Protein AF-A0A6L6Q230-F1 (afdb_monomer)

InterPro domains:
  IPR013424 PEP-CTERM protein-sorting domain [PF07589] (210-232)
  IPR013424 PEP-CTERM protein-sorting domain [TIGR02595] (210-234)

pLDDT: mean 75.07, std 13.51, range [32.28, 94.88]

Sequence (236 aa):
MGNNNPASVTVDNNLGYLNDGLLNGEGNLIPFNYFITQSQLQDLNPNDVGARDPGWVELGRITNASALNSAGSATMVADSIKTSTGTLNLGSILSFTESAAPITSGGSRAGTWTLSLDANIVNVLKNNGLFQRNNFDQLAFVVKASDKWAVYDFDFTKLPAGMFDLTQPYSLSGTWNLNDFKNDPTKPDQGLSFLGVWARDPVLSQPTNVPEPGVLALFGAGLLGMAAARRRRQSK

Organism: NCBI:txid1462440

Foldseek 3Di:
DFDLDLLVQAADQQLQAQLRHDCSCNSVNDHVCNPHDQLLFADRDPVDDDRNGSQKGWQFKDQALVQQAPQDKDFTQGDWHQAPVGIHGSVVFWGKTWRFDHDPDAGGFKTKIKIFGHQCVQVVCVVRVRAPASAFQKKWKWWDFDSDIDIDIDGNVPDDPPPDDRRGGDMDMDMDGCPVQDDDPVDHGHYTNMIIMMTGDRPPPDPPVPPPPCVVVVVVVVVVVVVVVVVVVVVD

Nearest PDB structures (foldseek):
  1fg9-assembly1_C  TM=4.870E-01  e=1.079E+00  Homo sapiens
  6a97-assembly1_A  TM=3.601E-01  e=2.634E-01  Mus musculus
  5ujz-assembly1_A  TM=2.245E-01  e=2.061E-01  Influenza A virus (A/Solomon Islands/3/2006(H1N1))
  3lh9-assembly1_A  TM=2.462E-01  e=3.251E+00  Mus musculus
  6oyc-assembly2_B  TM=1.751E-01  e=1.761E+00  Streptococcus agalactiae 2603V/R

Mean predicted aligned error: 12.13 Å

Solvent-accessible surface area (backbone atoms only — not comparable to full-atom values): 13220 Å² total; per-residue (Å²): 131,80,82,88,47,73,85,78,49,63,59,75,42,33,71,5,32,60,54,32,15,48,70,12,24,26,91,70,80,41,68,39,54,75,93,50,54,80,90,49,31,25,71,69,52,90,90,61,85,63,57,65,14,48,35,36,27,59,52,23,31,40,85,56,34,68,48,37,44,49,75,38,62,36,71,51,48,45,30,51,34,55,53,101,90,48,73,48,59,37,56,82,40,37,47,56,48,35,47,38,48,64,36,102,72,53,29,19,49,35,34,37,43,36,44,38,53,38,81,60,41,38,61,56,36,36,76,69,71,59,30,83,53,48,46,63,43,28,42,32,40,40,40,27,32,78,94,44,70,54,73,52,75,46,59,58,78,76,51,64,88,85,77,64,71,52,81,46,69,60,69,50,70,51,75,53,64,46,76,92,54,58,49,61,93,92,46,81,51,56,18,52,48,34,42,36,37,32,36,28,31,74,47,77,90,60,80,74,79,66,71,76,62,64,61,60,59,50,49,52,50,49,52,52,50,51,54,54,55,52,53,61,67,73,76,112

Secondary structure (DSSP, 8-state):
-----GGG---SS-S--TTSSGGGTGGGSS-TTSSS-GGG-B---TTS-SS-B--EEEEEEE--THHHHSSSPEEPEE-EEEETTEEEEGGGTEEEEEEEPP-TTT---EEEEEEEE-TTHHHHHHHTTS-SSSS-SEEEEEEEETTEEEEEEEEGGGSPTTSS-TTS--EEEEEEE-GGGPPPTTSPPPPEEEEEEEEE-------------THHHHHHHHHHHHHHHHHHHH--

Radius of gyration: 24.91 Å; Cα contacts (8 Å, |Δi|>4): 458; chains: 1; bounding box: 61×37×94 Å

Structure (mmCIF, N/CA/C/O backbone):
data_AF-A0A6L6Q230-F1
#
_entry.id   AF-A0A6L6Q230-F1
#
loop_
_atom_site.group_PDB
_atom_site.id
_atom_site.type_symbol
_atom_site.label_atom_id
_atom_site.label_alt_id
_atom_site.label_comp_id
_atom_site.label_asym_id
_atom_site.label_entity_id
_atom_site.label_seq_id
_atom_site.pdbx_PDB_ins_code
_atom_site.Cartn_x
_atom_site.Cartn_y
_atom_site.Cartn_z
_atom_site.occupancy
_atom_site.B_iso_or_equiv
_atom_site.auth_seq_id
_atom_site.auth_comp_id
_atom_site.auth_asym_id
_atom_site.auth_atom_id
_atom_site.pdbx_PDB_model_num
ATOM 1 N N . MET A 1 1 ? -12.339 -1.345 -24.995 1.00 32.28 1 MET A N 1
ATOM 2 C CA . MET A 1 1 ? -11.618 -2.220 -24.049 1.00 32.28 1 MET A CA 1
ATOM 3 C C . MET A 1 1 ? -11.021 -1.307 -23.002 1.00 32.28 1 MET A C 1
ATOM 5 O O . MET A 1 1 ? -10.310 -0.385 -23.378 1.00 32.28 1 MET A O 1
ATOM 9 N N . GLY A 1 2 ? -11.480 -1.455 -21.758 1.00 40.34 2 GLY A N 1
ATOM 10 C CA . GLY A 1 2 ? -11.173 -0.552 -20.650 1.00 40.34 2 GLY A CA 1
ATOM 11 C C . GLY A 1 2 ? -9.680 -0.494 -20.354 1.00 40.34 2 GLY A C 1
ATOM 12 O O . GLY A 1 2 ? -8.929 -1.410 -20.676 1.00 40.34 2 GLY A O 1
ATOM 13 N N . ASN A 1 3 ? -9.260 0.632 -19.804 1.00 49.06 3 ASN A N 1
ATOM 14 C CA . ASN A 1 3 ? -7.879 0.982 -19.536 1.00 49.06 3 ASN A CA 1
ATOM 15 C C . ASN A 1 3 ? -7.269 0.035 -18.483 1.00 49.06 3 ASN A C 1
ATOM 17 O O . ASN A 1 3 ? -7.352 0.327 -17.301 1.00 49.06 3 ASN A O 1
ATOM 21 N N . ASN A 1 4 ? -6.643 -1.078 -18.887 1.00 71.50 4 ASN A N 1
ATOM 22 C CA . ASN A 1 4 ? -5.980 -2.052 -17.993 1.00 71.50 4 ASN A CA 1
ATOM 23 C C . ASN A 1 4 ? -4.701 -1.504 -17.317 1.00 71.50 4 ASN A C 1
ATOM 25 O O . ASN A 1 4 ? -3.780 -2.257 -17.002 1.00 71.50 4 ASN A O 1
ATOM 29 N N . ASN A 1 5 ? -4.589 -0.186 -17.164 1.00 85.19 5 ASN A N 1
ATOM 30 C CA . ASN A 1 5 ? -3.397 0.472 -16.670 1.00 85.19 5 ASN A CA 1
ATOM 31 C C . ASN A 1 5 ? -3.599 0.909 -15.210 1.00 85.19 5 ASN A C 1
ATOM 33 O O . ASN A 1 5 ? -4.254 1.932 -14.994 1.00 85.19 5 ASN A O 1
ATOM 37 N N . PRO A 1 6 ? -3.004 0.223 -14.215 1.00 85.50 6 PRO A N 1
ATOM 38 C CA . PRO A 1 6 ? -3.077 0.648 -12.815 1.00 85.50 6 PRO A CA 1
ATOM 39 C C . PRO A 1 6 ? -2.580 2.082 -12.586 1.00 85.50 6 PRO A C 1
ATOM 41 O O . PRO A 1 6 ? -3.086 2.764 -11.706 1.00 85.50 6 PRO A O 1
ATOM 44 N N . ALA A 1 7 ? -1.664 2.591 -13.421 1.00 83.88 7 ALA A N 1
ATOM 45 C CA . ALA A 1 7 ? -1.170 3.966 -13.316 1.00 83.88 7 ALA A CA 1
ATOM 46 C C . ALA A 1 7 ? -2.213 5.039 -13.685 1.00 83.88 7 ALA A C 1
ATOM 48 O O . ALA A 1 7 ? -1.963 6.223 -13.484 1.00 83.88 7 ALA A O 1
ATOM 49 N N . SER A 1 8 ? -3.346 4.646 -14.277 1.00 85.62 8 SER A N 1
ATOM 50 C CA . SER A 1 8 ? -4.440 5.566 -14.612 1.00 85.62 8 SER A CA 1
ATOM 51 C C . SER A 1 8 ? -5.414 5.811 -13.464 1.00 85.62 8 SER A C 1
ATOM 53 O O . SER A 1 8 ? -6.264 6.688 -13.582 1.00 85.62 8 SER A O 1
ATOM 55 N N . VAL A 1 9 ? -5.284 5.044 -12.380 1.00 87.19 9 VAL A N 1
ATOM 56 C CA . VAL A 1 9 ? -6.081 5.189 -11.168 1.00 87.19 9 VAL A CA 1
ATOM 57 C C . VAL A 1 9 ? -5.246 5.953 -10.141 1.00 87.19 9 VAL A C 1
ATOM 59 O O . VAL A 1 9 ? -4.095 5.603 -9.859 1.00 87.19 9 VAL A O 1
ATOM 62 N N . THR A 1 10 ? -5.806 7.029 -9.607 1.00 85.69 10 THR A N 1
ATOM 63 C CA . THR A 1 10 ? -5.136 7.921 -8.656 1.00 85.69 10 THR A CA 1
ATOM 64 C C . THR A 1 10 ? -6.000 8.068 -7.428 1.00 85.69 10 THR A C 1
ATOM 66 O O . THR A 1 10 ? -7.201 8.249 -7.570 1.00 85.69 10 THR A O 1
ATOM 69 N N . VAL A 1 11 ? -5.390 8.049 -6.249 1.00 88.12 11 VAL A N 1
ATOM 70 C CA . VAL A 1 11 ? -6.114 8.382 -5.019 1.00 88.12 11 VAL A CA 1
ATOM 71 C C . VAL A 1 11 ? -6.482 9.865 -5.015 1.00 88.12 11 VAL A C 1
ATOM 73 O O . VAL A 1 11 ? -5.714 10.706 -5.490 1.00 88.12 11 VAL A O 1
ATOM 76 N N . ASP A 1 12 ? -7.655 10.187 -4.480 1.00 86.31 12 ASP A N 1
ATOM 77 C CA . ASP A 1 12 ? -8.089 11.562 -4.252 1.00 86.31 12 ASP A CA 1
ATOM 78 C C . ASP A 1 12 ? -7.855 11.971 -2.798 1.00 86.31 12 ASP A C 1
ATOM 80 O O . ASP A 1 12 ? -7.017 12.836 -2.526 1.00 86.31 12 ASP A O 1
ATOM 84 N N . ASN A 1 13 ? -8.573 11.348 -1.859 1.00 84.62 13 ASN A N 1
ATOM 85 C CA . ASN A 1 13 ? -8.427 11.642 -0.431 1.00 84.62 13 ASN A CA 1
ATOM 86 C C . ASN A 1 13 ? -7.405 10.728 0.237 1.00 84.62 13 ASN A C 1
ATOM 88 O O . ASN A 1 13 ? -6.763 11.139 1.208 1.00 84.62 13 ASN A O 1
ATOM 92 N N . ASN A 1 14 ? -7.241 9.521 -0.310 1.00 87.75 14 ASN A N 1
ATOM 93 C CA . ASN A 1 14 ? -6.329 8.497 0.171 1.00 87.75 14 ASN A CA 1
ATOM 94 C C . ASN A 1 14 ? -6.637 8.072 1.616 1.00 87.75 14 ASN A C 1
ATOM 96 O O . ASN A 1 14 ? -5.747 7.865 2.440 1.00 87.75 14 ASN A O 1
ATOM 100 N N . LEU A 1 15 ? -7.932 7.988 1.930 1.00 85.50 15 LEU A N 1
ATOM 101 C CA . LEU A 1 15 ? -8.438 7.622 3.258 1.00 85.50 15 LEU A CA 1
ATOM 102 C C . LEU A 1 15 ? -8.897 6.158 3.332 1.00 85.50 15 LEU A C 1
ATOM 104 O O . LEU A 1 15 ? -9.482 5.741 4.327 1.00 85.50 15 LEU A O 1
ATOM 108 N N . GLY A 1 16 ? -8.653 5.375 2.277 1.00 89.00 16 GLY A N 1
ATOM 109 C CA . GLY A 1 16 ? -9.069 3.975 2.207 1.00 89.00 16 GLY A CA 1
ATOM 110 C C . GLY A 1 16 ? -10.544 3.758 1.879 1.00 89.00 16 GLY A C 1
ATOM 111 O O . GLY A 1 16 ? -11.047 2.649 2.064 1.00 89.00 16 GLY A O 1
ATOM 112 N N . TYR A 1 17 ? -11.231 4.797 1.403 1.00 90.62 17 TYR A N 1
ATOM 113 C CA . TYR A 1 17 ? -12.646 4.740 1.048 1.00 90.62 17 TYR A CA 1
ATOM 114 C C . TYR A 1 17 ? -12.882 3.863 -0.175 1.00 90.62 17 TYR A C 1
ATOM 116 O O . TYR A 1 17 ? -12.056 3.809 -1.087 1.00 90.62 17 TYR A O 1
ATOM 124 N N . LEU A 1 18 ? -14.035 3.198 -0.222 1.00 93.06 18 LEU A N 1
ATOM 125 C CA . LEU A 1 18 ? -14.451 2.447 -1.401 1.00 93.06 18 LEU A CA 1
ATOM 126 C C . LEU A 1 18 ? -14.448 3.347 -2.655 1.00 93.06 18 LEU A C 1
ATOM 128 O O . LEU A 1 18 ? -15.029 4.429 -2.657 1.00 93.06 18 LEU A O 1
ATOM 132 N N . ASN A 1 19 ? -13.852 2.856 -3.744 1.00 92.81 19 ASN A N 1
ATOM 133 C CA . ASN A 1 19 ? -13.638 3.575 -5.007 1.00 92.81 19 ASN A CA 1
ATOM 134 C C . ASN A 1 19 ? -12.679 4.783 -4.943 1.00 92.81 19 ASN A C 1
ATOM 136 O O . ASN A 1 19 ? -12.691 5.585 -5.872 1.00 92.81 19 ASN A O 1
ATOM 140 N N . ASP A 1 20 ? -11.847 4.909 -3.906 1.00 91.38 20 ASP A N 1
ATOM 141 C CA . ASP A 1 20 ? -10.757 5.896 -3.839 1.00 91.38 20 ASP A CA 1
ATOM 142 C C . ASP A 1 20 ? -9.405 5.196 -4.041 1.00 91.38 20 ASP A C 1
ATOM 144 O O . ASP A 1 20 ? -8.758 4.764 -3.086 1.00 91.38 20 ASP A O 1
ATOM 148 N N . GLY A 1 21 ? -8.991 5.008 -5.293 1.00 92.38 21 GLY A N 1
ATOM 149 C CA . GLY A 1 21 ? -7.756 4.321 -5.647 1.00 92.38 21 GLY A CA 1
ATOM 150 C C . GLY A 1 21 ? -7.902 2.845 -6.037 1.00 92.38 21 GLY A C 1
ATOM 151 O O . GLY A 1 21 ? -8.918 2.183 -5.805 1.00 92.38 21 GLY A O 1
ATOM 152 N N . LEU A 1 22 ? -6.831 2.302 -6.633 1.00 94.00 22 LEU A N 1
ATOM 153 C CA . LEU A 1 22 ? -6.822 0.985 -7.283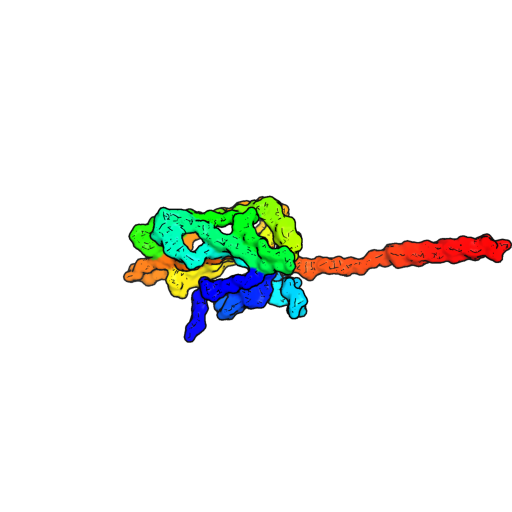 1.00 94.00 22 LEU A CA 1
ATOM 154 C C . LEU A 1 22 ? -7.229 -0.148 -6.336 1.00 94.00 22 LEU A C 1
ATOM 156 O O . LEU A 1 22 ? -8.135 -0.918 -6.650 1.00 94.00 22 LEU A O 1
ATOM 160 N N . LEU A 1 23 ? -6.562 -0.262 -5.183 1.00 94.88 23 LEU A N 1
ATOM 161 C CA . LEU A 1 23 ? -6.831 -1.348 -4.232 1.00 94.88 23 LEU A CA 1
ATOM 162 C C . LEU A 1 23 ? -8.146 -1.154 -3.470 1.00 94.88 23 LEU A C 1
ATOM 164 O O . LEU A 1 23 ? -8.650 -2.101 -2.871 1.00 94.88 23 LEU A O 1
ATOM 168 N N . ASN A 1 24 ? -8.741 0.038 -3.559 1.00 94.12 24 ASN A N 1
ATOM 169 C CA . ASN A 1 24 ? -10.072 0.307 -3.037 1.00 94.12 24 ASN A CA 1
ATOM 170 C C . ASN A 1 24 ? -11.190 0.089 -4.077 1.00 94.12 24 ASN A C 1
ATOM 172 O O . ASN A 1 24 ? -12.348 0.404 -3.810 1.00 94.12 24 ASN A O 1
ATOM 176 N N . GLY A 1 25 ? -10.875 -0.483 -5.246 1.00 92.50 25 GLY A N 1
ATOM 177 C CA . GLY A 1 25 ? -11.849 -0.878 -6.270 1.00 92.50 25 GLY A CA 1
ATOM 178 C C . GLY A 1 25 ? -12.135 0.168 -7.346 1.00 92.50 25 GLY A C 1
ATOM 179 O O . GLY A 1 25 ? -12.963 -0.080 -8.227 1.00 92.50 25 GLY A O 1
ATOM 180 N N . GLU A 1 26 ? -11.453 1.315 -7.322 1.00 92.62 26 GLU A N 1
ATOM 181 C CA . GLU A 1 26 ? -11.629 2.334 -8.353 1.00 92.62 26 GLU A CA 1
ATOM 182 C C . GLU A 1 26 ? -11.213 1.806 -9.738 1.00 92.62 26 GLU A C 1
ATOM 184 O O . GLU A 1 26 ? -10.266 1.030 -9.899 1.00 92.62 26 GLU A O 1
ATOM 189 N N . GLY A 1 27 ? -11.964 2.193 -10.770 1.00 88.81 27 GLY A N 1
ATOM 190 C CA . GLY A 1 27 ? -11.720 1.765 -12.149 1.00 88.81 27 GLY A CA 1
ATOM 191 C C . GLY A 1 27 ? -12.074 0.301 -12.436 1.00 88.81 27 GLY A C 1
ATOM 192 O O . GLY A 1 27 ? -11.986 -0.115 -13.591 1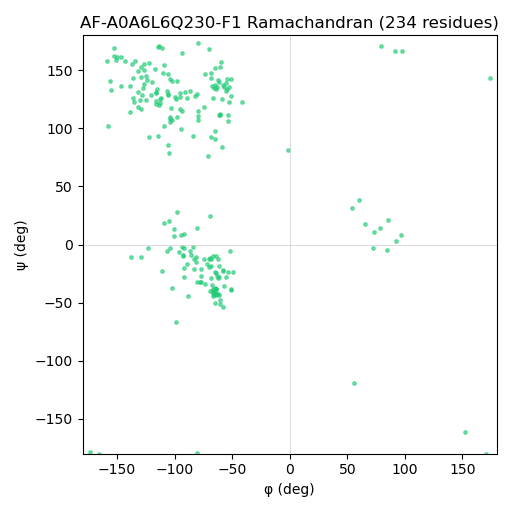.00 88.81 27 GLY A O 1
ATOM 193 N N . ASN A 1 28 ? -12.508 -0.469 -11.427 1.00 89.81 28 ASN A N 1
ATOM 194 C CA . ASN A 1 28 ? -12.907 -1.875 -11.544 1.00 89.81 28 ASN A CA 1
ATOM 195 C C . ASN A 1 28 ? -11.828 -2.772 -12.193 1.00 89.81 28 ASN A C 1
ATOM 197 O O . ASN A 1 28 ? -12.138 -3.730 -12.902 1.00 89.81 28 ASN A O 1
ATOM 201 N N . LEU A 1 29 ? -10.549 -2.435 -11.982 1.00 89.19 29 LEU A N 1
ATOM 202 C CA . LEU A 1 29 ? -9.404 -3.221 -12.461 1.00 89.19 29 LEU A CA 1
ATOM 203 C C . LEU A 1 29 ? -9.105 -4.417 -11.561 1.00 89.19 29 LEU A C 1
ATOM 205 O O . LEU A 1 29 ? -8.652 -5.459 -12.029 1.00 89.19 29 LEU A O 1
ATOM 209 N N . ILE A 1 30 ? -9.376 -4.254 -10.272 1.00 90.62 30 ILE A N 1
ATOM 210 C CA . ILE A 1 30 ? -9.311 -5.292 -9.258 1.00 90.62 30 ILE A CA 1
ATOM 211 C C . ILE A 1 30 ? -10.522 -5.123 -8.334 1.00 90.62 30 ILE A C 1
ATOM 213 O O . ILE A 1 30 ? -10.850 -3.991 -7.971 1.00 90.62 30 ILE A O 1
ATOM 217 N N . PRO A 1 31 ? -11.220 -6.208 -7.958 1.00 92.81 31 PRO A N 1
ATOM 218 C CA . PRO A 1 31 ? -12.257 -6.128 -6.939 1.00 92.81 31 PRO A CA 1
ATOM 219 C C . PRO A 1 31 ? -11.685 -5.582 -5.627 1.00 92.81 31 PRO A C 1
ATOM 221 O O . PRO A 1 31 ? -10.625 -6.015 -5.179 1.00 92.81 31 PRO A O 1
ATOM 224 N N . PHE A 1 32 ? -12.412 -4.680 -4.974 1.00 91.19 32 PHE A N 1
ATOM 225 C CA . PHE A 1 32 ? -11.980 -4.045 -3.722 1.00 91.19 32 PHE A CA 1
ATOM 226 C C . PHE A 1 32 ? -11.693 -5.042 -2.580 1.00 91.19 32 PHE A C 1
ATOM 228 O O . PHE A 1 32 ? -10.962 -4.744 -1.641 1.00 91.19 32 PHE A O 1
ATOM 235 N N . ASN A 1 33 ? -12.277 -6.239 -2.650 1.00 90.94 33 ASN A N 1
ATOM 236 C CA . ASN A 1 33 ? -12.139 -7.316 -1.674 1.00 90.94 33 ASN A CA 1
ATOM 237 C C . ASN A 1 33 ? -11.221 -8.451 -2.155 1.00 90.94 33 ASN A C 1
ATOM 239 O O . ASN A 1 33 ? -11.315 -9.570 -1.665 1.00 90.94 33 ASN A O 1
ATOM 243 N N . TYR A 1 34 ? -10.350 -8.210 -3.135 1.00 93.94 34 TYR A N 1
ATOM 244 C CA . TYR A 1 34 ? -9.509 -9.276 -3.684 1.00 93.94 34 TYR A CA 1
ATOM 245 C C . TYR A 1 34 ? -8.515 -9.844 -2.653 1.00 93.94 34 TYR A C 1
ATOM 247 O O . TYR A 1 34 ? -8.288 -11.052 -2.609 1.00 93.94 34 TYR A O 1
ATOM 255 N N . PHE A 1 35 ? -7.957 -8.981 -1.798 1.00 92.56 35 PHE A N 1
ATOM 256 C CA . PHE A 1 35 ? -6.964 -9.344 -0.771 1.00 92.56 35 PHE A CA 1
ATOM 257 C C . PHE A 1 35 ? -7.534 -9.409 0.651 1.00 92.56 35 PHE A C 1
ATOM 259 O O . PHE A 1 35 ? -6.831 -9.758 1.599 1.00 92.56 35 PHE A O 1
ATOM 266 N N . ILE A 1 36 ? -8.816 -9.078 0.817 1.00 90.75 36 ILE A N 1
ATOM 267 C CA . ILE A 1 36 ? -9.456 -8.940 2.125 1.00 90.75 36 ILE A CA 1
ATOM 268 C C . ILE A 1 36 ? -10.839 -9.582 2.136 1.00 90.75 36 ILE A C 1
ATOM 270 O O . ILE A 1 36 ? -11.515 -9.712 1.123 1.00 90.75 36 ILE A O 1
ATOM 274 N N . THR A 1 37 ? -11.287 -9.970 3.318 1.00 89.19 37 THR A N 1
ATOM 275 C CA . THR A 1 37 ? -12.600 -10.575 3.543 1.00 89.19 37 THR A CA 1
ATOM 276 C C . THR A 1 37 ? -13.643 -9.530 3.931 1.00 89.19 37 THR A C 1
ATOM 278 O O . THR A 1 37 ? -13.317 -8.424 4.355 1.00 89.19 37 THR A O 1
ATOM 281 N N . GLN A 1 38 ? -14.926 -9.897 3.856 1.00 88.19 38 GLN A N 1
ATOM 282 C CA . GLN A 1 38 ? -16.028 -9.015 4.258 1.00 88.19 38 GLN A CA 1
ATOM 283 C C . GLN A 1 38 ? -15.903 -8.535 5.714 1.00 88.19 38 GLN A C 1
ATOM 285 O O . GLN A 1 38 ? -16.229 -7.392 6.012 1.00 88.19 38 GLN A O 1
ATOM 290 N N . SER A 1 39 ? -15.405 -9.387 6.617 1.00 86.81 39 SER A N 1
ATOM 291 C CA . SER A 1 39 ? -15.178 -9.041 8.028 1.00 86.81 39 SER A CA 1
ATOM 292 C C . SER A 1 39 ? -14.027 -8.061 8.247 1.00 86.81 39 SER A C 1
ATOM 294 O O . SER A 1 39 ? -13.863 -7.564 9.354 1.00 86.81 39 SER A O 1
ATOM 296 N N . GLN A 1 40 ? -13.209 -7.822 7.222 1.00 86.31 40 GLN A N 1
ATOM 297 C CA . GLN A 1 40 ? -12.112 -6.863 7.263 1.00 86.31 40 GLN A CA 1
ATOM 298 C C . GLN A 1 40 ? -12.513 -5.500 6.685 1.00 86.31 40 GLN A C 1
ATOM 300 O O . GLN A 1 40 ? -11.713 -4.574 6.767 1.00 86.31 40 GLN A O 1
ATOM 305 N N . LEU A 1 41 ? -13.708 -5.344 6.104 1.00 88.62 41 LEU A N 1
ATOM 306 C CA . LEU A 1 41 ? -14.165 -4.022 5.672 1.00 88.62 41 LEU A CA 1
ATOM 307 C C . LEU A 1 41 ? -14.365 -3.100 6.876 1.00 88.62 41 LEU A C 1
ATOM 309 O O . LEU A 1 41 ? -14.652 -3.548 7.985 1.00 88.62 41 LEU A O 1
ATOM 313 N N . GLN A 1 42 ? -14.200 -1.809 6.628 1.00 85.50 42 GLN A N 1
ATOM 314 C CA . GLN A 1 42 ? -14.164 -0.761 7.636 1.00 85.50 42 GLN A CA 1
ATOM 315 C C . GLN A 1 42 ? -15.257 0.270 7.351 1.00 85.50 42 GLN A C 1
ATOM 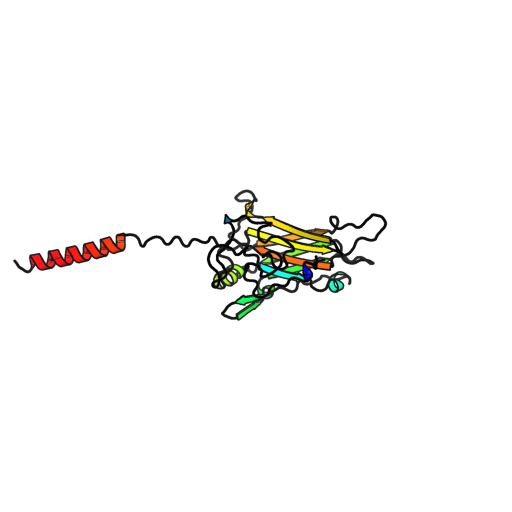317 O O . GLN A 1 42 ? -15.751 0.372 6.229 1.00 85.50 42 GLN A O 1
ATOM 322 N N . ASP A 1 43 ? -15.674 0.990 8.383 1.00 87.12 43 ASP A N 1
ATOM 323 C CA . ASP A 1 43 ? -16.637 2.091 8.289 1.00 87.12 43 ASP A CA 1
ATOM 324 C C . ASP A 1 43 ? -15.844 3.399 8.432 1.00 87.12 43 ASP A C 1
ATOM 326 O O . ASP A 1 43 ? -15.689 3.924 9.536 1.00 87.12 43 ASP A O 1
ATOM 330 N N . LEU A 1 44 ? -15.182 3.812 7.343 1.00 83.06 44 LEU A N 1
ATOM 331 C CA . LEU A 1 44 ? -14.227 4.928 7.322 1.00 83.06 44 LEU A CA 1
ATOM 332 C C . LEU A 1 44 ? -14.844 6.188 6.718 1.00 83.06 44 LEU A C 1
ATOM 334 O O . LEU A 1 44 ? -14.529 7.296 7.162 1.00 83.06 44 LEU A O 1
ATOM 338 N N . ASN A 1 45 ? -15.679 6.040 5.686 1.00 84.56 45 ASN A N 1
ATOM 339 C CA . ASN A 1 45 ? -16.322 7.158 5.014 1.00 84.56 45 ASN A CA 1
ATOM 340 C C . ASN A 1 45 ? -17.529 7.646 5.832 1.00 84.56 45 ASN A C 1
ATOM 342 O O . ASN A 1 45 ? -18.561 6.976 5.852 1.00 84.56 45 ASN A O 1
ATOM 346 N N . PRO A 1 46 ? -17.476 8.847 6.441 1.00 81.44 46 PRO A N 1
ATOM 347 C CA . PRO A 1 46 ? -18.575 9.357 7.263 1.00 81.44 46 PRO A CA 1
ATOM 348 C C . PRO A 1 46 ? -19.850 9.665 6.462 1.00 81.44 46 PRO A C 1
ATOM 350 O O . PRO A 1 46 ? -20.884 9.969 7.055 1.00 81.44 46 PRO A O 1
ATOM 353 N N . ASN A 1 47 ? -19.774 9.648 5.127 1.00 83.88 47 ASN A N 1
ATOM 354 C CA . ASN A 1 47 ? -20.910 9.898 4.242 1.00 83.88 47 ASN A CA 1
ATOM 355 C C . ASN A 1 47 ? -21.645 8.618 3.825 1.00 83.88 47 ASN A C 1
ATOM 357 O O . ASN A 1 47 ? -22.720 8.717 3.234 1.00 83.88 47 ASN A O 1
ATOM 361 N N . ASP A 1 48 ? -21.089 7.446 4.133 1.00 82.94 48 ASP A N 1
ATOM 362 C CA . ASP A 1 48 ? -21.693 6.151 3.838 1.00 82.94 48 ASP A CA 1
ATOM 363 C C . ASP A 1 48 ? -22.141 5.456 5.134 1.00 82.94 48 ASP A C 1
ATOM 365 O O . ASP A 1 48 ? -21.865 5.912 6.242 1.00 82.94 48 ASP A O 1
ATOM 369 N N . VAL A 1 49 ? -22.911 4.370 5.000 1.00 81.06 49 VAL A N 1
ATOM 370 C CA . VAL A 1 49 ? -23.394 3.590 6.147 1.00 81.06 49 VAL A CA 1
ATOM 371 C C . VAL A 1 49 ? -22.824 2.180 6.099 1.00 81.06 49 VAL A C 1
ATOM 373 O O . VAL A 1 49 ? -23.129 1.401 5.189 1.00 81.06 49 VAL A O 1
ATOM 376 N N . GLY A 1 50 ? -22.093 1.830 7.156 1.00 84.81 50 GLY A N 1
ATOM 377 C CA . GLY A 1 50 ? -21.649 0.478 7.452 1.00 84.81 50 GLY A CA 1
ATOM 378 C C . GLY A 1 50 ? -20.279 0.137 6.875 1.00 84.81 50 GLY A C 1
ATOM 379 O O . GLY A 1 50 ? -19.748 0.807 5.998 1.00 84.81 50 GLY A O 1
ATOM 380 N N . ALA A 1 51 ? -19.731 -0.977 7.357 1.00 87.12 51 ALA A N 1
ATOM 381 C CA . ALA A 1 51 ? -18.393 -1.433 7.008 1.00 87.12 51 ALA A CA 1
ATOM 382 C C . ALA A 1 51 ? -18.293 -1.886 5.538 1.00 87.12 51 ALA A C 1
ATOM 384 O O . ALA A 1 51 ? -18.585 -3.042 5.207 1.00 87.12 51 ALA A O 1
ATOM 385 N N . ARG A 1 52 ? -17.913 -0.966 4.645 1.00 90.31 52 ARG A N 1
ATOM 386 C CA . ARG A 1 52 ? -17.778 -1.200 3.194 1.00 90.31 52 ARG A CA 1
ATOM 387 C C . ARG A 1 52 ? -16.435 -0.740 2.632 1.00 90.31 52 ARG A C 1
ATOM 389 O O . ARG A 1 52 ? -16.116 -1.096 1.499 1.00 90.31 52 ARG A O 1
ATOM 396 N N . ASP A 1 53 ? -15.655 -0.006 3.415 1.00 90.31 53 ASP A N 1
ATOM 397 C CA . ASP A 1 53 ? -14.386 0.558 2.987 1.00 90.31 53 ASP A CA 1
ATOM 398 C C . ASP A 1 53 ? -13.266 -0.483 3.078 1.00 90.31 53 ASP A C 1
ATOM 400 O O . ASP A 1 53 ? -13.082 -1.115 4.125 1.00 90.31 53 ASP A O 1
ATOM 404 N N . PRO A 1 54 ? -12.495 -0.695 2.001 1.00 91.81 54 PRO A N 1
ATOM 405 C CA . PRO A 1 54 ? -11.386 -1.643 2.020 1.00 91.81 54 PRO A CA 1
ATOM 406 C C . PRO A 1 54 ? -10.245 -1.180 2.932 1.00 91.81 54 PRO A C 1
ATOM 408 O O . PRO A 1 54 ? -9.630 -2.008 3.610 1.00 91.81 54 PRO A O 1
ATOM 411 N N . GLY A 1 55 ? -10.003 0.131 3.002 1.00 89.56 55 GLY A N 1
ATOM 412 C CA . GLY A 1 55 ? -9.032 0.740 3.908 1.00 89.56 55 GLY A CA 1
ATOM 413 C C . GLY A 1 55 ? -7.594 0.773 3.393 1.00 89.56 55 GLY A C 1
ATOM 414 O O . GLY A 1 55 ? -6.673 0.846 4.205 1.00 89.56 55 GLY A O 1
ATOM 415 N N . TRP A 1 56 ? -7.372 0.669 2.080 1.00 91.75 56 TRP A N 1
ATOM 416 C CA . TRP A 1 56 ? -6.028 0.777 1.512 1.00 91.75 56 TRP A CA 1
ATOM 417 C C . TRP A 1 56 ? -5.601 2.237 1.369 1.00 91.75 56 TRP A C 1
ATOM 419 O O . TRP A 1 56 ? -6.308 3.038 0.765 1.00 91.75 56 TRP A O 1
ATOM 429 N N . VAL A 1 57 ? -4.412 2.562 1.865 1.00 88.69 57 VAL A N 1
ATOM 430 C CA . VAL A 1 57 ? -3.783 3.879 1.723 1.00 88.69 57 VAL A CA 1
ATOM 431 C C . VAL A 1 57 ? -2.557 3.733 0.831 1.00 88.69 57 VAL A C 1
ATOM 433 O O . VAL A 1 57 ? -1.671 2.921 1.106 1.00 88.69 57 VAL A O 1
ATOM 436 N N . GLU A 1 58 ? -2.484 4.512 -0.240 1.00 89.50 58 GLU A N 1
ATOM 437 C CA . GLU A 1 58 ? -1.301 4.588 -1.087 1.00 89.50 58 GLU A CA 1
ATOM 438 C C . GLU A 1 58 ? -0.216 5.396 -0.376 1.00 89.50 58 GLU A C 1
ATOM 440 O O . GLU A 1 58 ? -0.389 6.572 -0.068 1.00 89.50 58 GLU A O 1
ATOM 445 N N . LEU A 1 59 ? 0.918 4.762 -0.097 1.00 84.06 59 LEU A N 1
ATOM 446 C CA . LEU A 1 59 ? 2.050 5.403 0.569 1.00 84.06 59 LEU A CA 1
ATOM 447 C C . LEU A 1 59 ? 2.840 6.290 -0.393 1.00 84.06 59 LEU A C 1
ATOM 449 O O . LEU A 1 59 ? 3.405 7.317 -0.013 1.00 84.06 59 LEU A O 1
ATOM 453 N N . GLY A 1 60 ? 2.870 5.888 -1.656 1.00 83.25 60 GLY A N 1
ATOM 454 C CA . GLY A 1 60 ? 3.484 6.637 -2.731 1.00 83.25 60 GLY A CA 1
ATOM 455 C C . GLY A 1 60 ? 3.556 5.822 -4.006 1.00 83.25 60 GLY A C 1
ATOM 456 O O . GLY A 1 60 ? 3.208 4.637 -4.048 1.00 83.25 60 GLY A O 1
ATOM 457 N N . ARG A 1 61 ? 4.115 6.452 -5.037 1.00 82.56 61 ARG A N 1
ATOM 458 C CA . ARG A 1 61 ? 4.299 5.835 -6.350 1.00 82.56 61 ARG A CA 1
ATOM 459 C C . ARG A 1 61 ? 5.473 6.417 -7.124 1.00 82.56 61 ARG A C 1
ATOM 461 O O . ARG A 1 61 ? 5.932 7.531 -6.875 1.00 82.56 61 ARG A O 1
ATOM 468 N N . ILE A 1 62 ? 5.910 5.679 -8.136 1.00 75.81 62 ILE A N 1
ATOM 469 C CA . ILE A 1 62 ? 6.788 6.171 -9.197 1.00 75.81 62 ILE A CA 1
ATOM 470 C C . ILE A 1 62 ? 5.925 6.387 -10.435 1.00 75.81 62 ILE A C 1
ATOM 472 O O . ILE A 1 62 ? 5.475 5.436 -11.074 1.00 75.81 62 ILE A O 1
ATOM 476 N N . THR A 1 63 ? 5.682 7.653 -10.770 1.00 62.91 63 THR A N 1
ATOM 477 C CA . THR A 1 63 ? 4.870 8.043 -11.934 1.00 62.91 63 THR A CA 1
ATOM 478 C C . THR A 1 63 ? 5.684 8.202 -13.213 1.00 62.91 63 THR A C 1
ATOM 480 O O . THR A 1 63 ? 5.112 8.208 -14.300 1.00 62.91 63 THR A O 1
ATOM 483 N N . ASN A 1 64 ? 7.013 8.316 -13.115 1.00 60.47 64 ASN A N 1
ATOM 484 C CA . ASN A 1 64 ? 7.880 8.514 -14.270 1.00 60.47 64 ASN A CA 1
ATOM 485 C C . ASN A 1 64 ? 8.929 7.405 -14.388 1.00 60.47 64 ASN A C 1
ATOM 487 O O . ASN A 1 64 ? 10.039 7.517 -13.874 1.00 60.47 64 ASN A O 1
ATOM 491 N N . ALA A 1 65 ? 8.592 6.361 -15.145 1.00 54.84 65 ALA A N 1
ATOM 492 C CA . ALA A 1 65 ? 9.496 5.269 -15.508 1.00 54.84 65 ALA A CA 1
ATOM 493 C C . ALA A 1 65 ? 10.813 5.734 -16.157 1.00 54.84 65 ALA A C 1
ATOM 495 O O . ALA A 1 65 ? 11.826 5.045 -16.087 1.00 54.84 65 ALA A O 1
ATOM 496 N N . SER A 1 66 ? 10.839 6.927 -16.760 1.00 54.50 66 SER A N 1
ATOM 497 C CA . SER A 1 66 ? 12.062 7.508 -17.330 1.00 54.50 66 SER A CA 1
ATOM 498 C C . SER A 1 66 ? 13.129 7.781 -16.263 1.00 54.50 66 SER A C 1
ATOM 500 O O . SER A 1 66 ? 14.318 7.732 -16.576 1.00 54.50 66 SER A O 1
ATOM 502 N N . ALA A 1 67 ? 12.714 8.010 -15.009 1.00 54.72 67 ALA A N 1
ATOM 503 C CA . ALA A 1 67 ? 13.614 8.137 -13.863 1.00 54.72 67 ALA A CA 1
ATOM 504 C C . ALA A 1 67 ? 14.302 6.805 -13.515 1.00 54.72 67 ALA A C 1
ATOM 506 O O . ALA A 1 67 ? 15.434 6.813 -13.056 1.00 54.72 67 ALA A O 1
ATOM 507 N N . LEU A 1 68 ? 13.656 5.669 -13.806 1.00 56.59 68 LEU A N 1
ATOM 508 C CA . LEU A 1 68 ? 14.213 4.321 -13.627 1.00 56.59 68 LEU A CA 1
ATOM 509 C C . LEU A 1 68 ? 15.103 3.892 -14.806 1.00 56.59 68 LEU A C 1
ATOM 511 O O . LEU A 1 68 ? 15.944 3.010 -14.679 1.00 56.59 68 LEU A O 1
ATOM 515 N N . ASN A 1 69 ? 14.936 4.510 -15.978 1.00 52.41 69 ASN A N 1
ATOM 516 C CA . ASN A 1 69 ? 15.671 4.148 -17.195 1.00 52.41 69 ASN A CA 1
ATOM 517 C C . ASN A 1 69 ? 17.066 4.788 -17.296 1.00 52.41 69 ASN A C 1
ATOM 519 O O . ASN A 1 69 ? 17.858 4.387 -18.148 1.00 52.41 69 ASN A O 1
ATOM 523 N N . SER A 1 70 ? 17.373 5.772 -16.448 1.00 51.31 70 SER A N 1
ATOM 524 C CA . SER A 1 70 ? 18.618 6.543 -16.498 1.00 51.31 70 SER A CA 1
ATOM 525 C C . SER A 1 70 ? 19.430 6.254 -15.242 1.00 51.31 70 SER A C 1
ATOM 527 O O . SER A 1 70 ? 19.180 6.884 -14.227 1.00 51.31 70 SER A O 1
ATOM 529 N N . ALA A 1 71 ? 20.345 5.277 -15.314 1.00 48.31 71 ALA A N 1
ATOM 530 C CA . ALA A 1 71 ? 21.323 4.879 -14.288 1.00 48.31 71 ALA A CA 1
ATOM 531 C C . ALA A 1 71 ? 21.304 5.725 -12.994 1.00 48.31 71 ALA A C 1
ATOM 533 O O . ALA A 1 71 ? 22.096 6.652 -12.835 1.00 48.31 71 ALA A O 1
ATOM 534 N N . GLY A 1 72 ? 20.380 5.429 -12.082 1.00 53.94 72 GLY A N 1
ATOM 535 C CA . GLY A 1 72 ? 20.164 6.266 -10.911 1.00 53.94 72 GLY A CA 1
ATOM 536 C C . GLY A 1 72 ? 18.959 5.792 -10.117 1.00 53.94 72 GLY A C 1
ATOM 537 O O . GLY A 1 72 ? 17.987 5.304 -10.685 1.00 53.94 72 GLY A O 1
ATOM 538 N N . SER A 1 73 ? 19.046 5.885 -8.792 1.00 57.16 73 SER A N 1
ATOM 539 C CA . SER A 1 73 ? 17.925 5.597 -7.898 1.00 57.16 73 SER A CA 1
ATOM 540 C C . SER A 1 73 ? 16.698 6.409 -8.308 1.00 57.16 73 SER A C 1
ATOM 542 O O . SER A 1 73 ? 16.814 7.619 -8.524 1.00 57.16 73 SER A O 1
ATOM 544 N N . ALA A 1 74 ? 15.527 5.781 -8.345 1.00 61.84 74 ALA A N 1
ATOM 545 C CA . ALA A 1 74 ? 14.278 6.517 -8.414 1.00 61.84 74 ALA A CA 1
ATOM 546 C C . ALA A 1 74 ? 13.778 6.788 -6.994 1.00 61.84 74 ALA A C 1
ATOM 548 O O . ALA A 1 74 ? 13.715 5.894 -6.148 1.00 61.84 74 ALA A O 1
ATOM 549 N N . THR A 1 75 ? 13.411 8.039 -6.736 1.00 64.38 75 THR A N 1
ATOM 550 C CA . THR A 1 75 ? 12.732 8.413 -5.498 1.00 64.38 75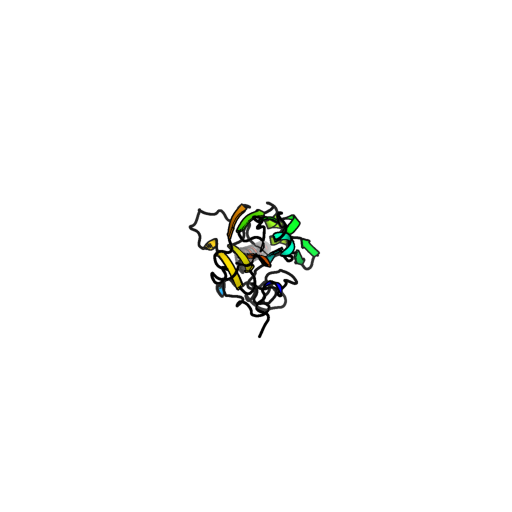 THR A CA 1
ATOM 551 C C . THR A 1 75 ? 11.235 8.271 -5.722 1.00 64.38 75 THR A C 1
ATOM 553 O O . THR A 1 75 ? 10.692 8.841 -6.672 1.00 64.38 75 THR A O 1
ATOM 556 N N . MET A 1 76 ? 10.563 7.516 -4.855 1.00 72.94 76 MET A N 1
ATOM 557 C CA . MET A 1 76 ? 9.105 7.490 -4.849 1.00 72.94 76 MET A CA 1
ATOM 558 C C . MET A 1 76 ? 8.561 8.873 -4.507 1.00 72.94 76 MET A C 1
ATOM 560 O O . MET A 1 76 ? 9.026 9.524 -3.571 1.00 72.94 76 MET A O 1
ATOM 564 N N . VAL A 1 77 ? 7.547 9.309 -5.250 1.00 75.62 77 VAL A N 1
ATOM 565 C CA . VAL A 1 77 ? 6.745 10.458 -4.848 1.00 75.62 77 VAL A CA 1
ATOM 566 C C . VAL A 1 77 ? 5.763 9.934 -3.816 1.00 75.62 77 VAL A C 1
ATOM 568 O O . VAL A 1 77 ? 4.866 9.156 -4.145 1.00 75.62 77 VAL A O 1
ATOM 571 N N . ALA A 1 78 ? 5.998 10.297 -2.558 1.00 71.75 78 ALA A N 1
ATOM 572 C CA . ALA A 1 78 ? 5.074 9.970 -1.490 1.00 71.75 78 ALA A CA 1
ATOM 573 C C . ALA A 1 78 ? 3.721 10.629 -1.758 1.00 71.75 78 ALA A C 1
ATOM 575 O O . ALA A 1 78 ? 3.666 11.770 -2.229 1.00 71.75 78 ALA A O 1
ATOM 576 N N . ASP A 1 79 ? 2.650 9.897 -1.474 1.00 80.31 79 ASP A N 1
ATOM 577 C CA . ASP A 1 79 ? 1.305 10.427 -1.643 1.00 80.31 79 ASP A CA 1
ATOM 578 C C . ASP A 1 79 ? 0.928 11.312 -0.445 1.00 80.31 79 ASP A C 1
ATOM 580 O O . ASP A 1 79 ? 1.710 11.544 0.489 1.00 80.31 79 ASP A O 1
ATOM 584 N N . SER A 1 80 ? -0.279 11.850 -0.476 1.00 80.19 80 SER A N 1
ATOM 585 C CA . SER A 1 80 ? -0.808 12.639 0.619 1.00 80.19 80 SER A CA 1
ATOM 586 C C . SER A 1 80 ? -2.149 12.113 1.081 1.00 80.19 80 SER A C 1
ATOM 588 O O . SER A 1 80 ? -2.922 11.565 0.304 1.00 80.19 80 SER A O 1
ATOM 590 N N . ILE A 1 81 ? -2.413 12.305 2.363 1.00 79.06 81 ILE A N 1
ATOM 591 C CA . ILE A 1 81 ? -3.719 12.080 2.958 1.00 79.06 81 ILE A CA 1
ATOM 592 C C . ILE A 1 81 ? -4.407 13.437 3.058 1.00 79.06 81 ILE A C 1
ATOM 594 O O . ILE A 1 81 ? -3.859 14.363 3.668 1.00 79.06 81 ILE A O 1
ATOM 598 N N . LYS A 1 82 ? -5.607 13.562 2.490 1.00 79.12 82 LYS A N 1
ATOM 599 C CA . LYS A 1 82 ? -6.442 14.758 2.656 1.00 79.12 82 LYS A CA 1
ATOM 600 C C . LYS A 1 82 ? -7.421 14.523 3.794 1.00 79.12 82 LYS A C 1
ATOM 602 O O . LYS A 1 82 ? -8.272 13.648 3.709 1.00 79.12 82 LYS A O 1
ATOM 607 N N . THR A 1 83 ? -7.316 15.311 4.854 1.00 68.56 83 THR A N 1
ATOM 608 C CA . THR A 1 83 ? -8.243 15.275 5.988 1.00 68.56 83 THR A CA 1
ATOM 609 C C . THR A 1 83 ? -9.040 16.565 6.080 1.00 68.56 83 THR A C 1
ATOM 611 O O . THR A 1 83 ? -8.753 17.559 5.411 1.00 68.56 83 THR A O 1
ATOM 614 N N . SER A 1 84 ? -10.045 16.576 6.955 1.00 67.12 84 SER A N 1
ATOM 615 C CA . SER A 1 84 ? -10.831 17.777 7.251 1.00 67.12 84 SER A CA 1
ATOM 616 C C . SER A 1 84 ? -9.996 18.924 7.837 1.00 67.12 84 SER A C 1
ATOM 618 O O . SER A 1 84 ? -10.437 20.072 7.804 1.00 67.12 84 SER A O 1
ATOM 620 N N . THR A 1 85 ? -8.801 18.635 8.365 1.00 68.00 85 THR A N 1
ATOM 621 C CA . THR A 1 85 ? -7.909 19.606 9.016 1.00 68.00 85 THR A CA 1
ATOM 622 C C . THR A 1 85 ? -6.687 19.982 8.173 1.00 68.00 85 THR A C 1
ATOM 624 O O . THR A 1 85 ? -5.959 20.898 8.558 1.00 68.00 85 THR A O 1
ATOM 627 N N . GLY A 1 86 ? -6.465 19.338 7.019 1.00 74.38 86 GLY A N 1
ATOM 628 C CA . GLY A 1 86 ? -5.384 19.684 6.093 1.00 74.38 86 GLY A CA 1
ATOM 629 C C . GLY A 1 86 ? -4.886 18.514 5.243 1.00 74.38 86 GLY A C 1
ATOM 630 O O . GLY A 1 86 ? -5.556 17.499 5.087 1.00 74.38 86 GLY A O 1
ATOM 631 N N . THR A 1 87 ? -3.687 18.661 4.680 1.00 80.81 87 THR A N 1
ATOM 632 C CA . THR A 1 87 ? -3.021 17.621 3.883 1.00 80.81 87 THR A CA 1
ATOM 633 C C . THR A 1 87 ? -1.786 17.115 4.618 1.00 80.81 87 THR A C 1
ATOM 635 O O . THR A 1 87 ? -0.869 17.887 4.901 1.00 80.81 87 THR A O 1
ATOM 638 N N . LEU A 1 88 ? -1.736 15.816 4.897 1.00 73.94 88 LEU A N 1
ATOM 639 C CA . LEU A 1 88 ? -0.560 15.151 5.442 1.00 73.94 88 LEU A CA 1
ATOM 640 C C . LEU A 1 88 ? 0.275 14.569 4.301 1.00 73.94 88 LEU A C 1
ATOM 642 O O . LEU A 1 88 ? -0.163 13.650 3.615 1.00 73.94 88 LEU A O 1
ATOM 646 N N . ASN A 1 89 ? 1.492 15.079 4.117 1.00 80.00 89 ASN A N 1
ATOM 647 C CA . ASN A 1 89 ? 2.443 14.517 3.161 1.00 80.00 89 ASN A CA 1
ATOM 648 C C . ASN A 1 89 ? 3.119 13.274 3.758 1.00 80.00 89 ASN A C 1
ATOM 650 O O . ASN A 1 89 ? 3.890 13.388 4.715 1.00 80.00 89 ASN A O 1
ATOM 654 N N . LEU A 1 90 ? 2.874 12.100 3.176 1.00 75.38 90 LEU A N 1
ATOM 655 C CA . LEU A 1 90 ? 3.430 10.844 3.675 1.00 75.38 90 LEU A CA 1
ATOM 656 C C . LEU A 1 90 ? 4.960 10.793 3.584 1.00 75.38 90 LEU A C 1
ATOM 658 O O . LEU A 1 90 ? 5.593 10.146 4.409 1.00 75.38 90 LEU A O 1
ATOM 662 N N . GLY A 1 91 ? 5.580 11.555 2.683 1.00 74.31 91 GLY A N 1
ATOM 663 C CA . GLY A 1 91 ? 7.037 11.617 2.521 1.00 74.31 91 GLY A CA 1
ATOM 664 C C . GLY A 1 91 ? 7.769 12.275 3.689 1.00 74.31 91 GLY A C 1
ATOM 665 O O . GLY A 1 91 ? 8.988 12.179 3.783 1.00 74.31 91 GLY A O 1
ATOM 666 N N . SER A 1 92 ? 7.039 12.940 4.589 1.00 70.44 92 SER A N 1
ATOM 667 C CA . SER A 1 92 ? 7.595 13.511 5.825 1.00 70.44 92 SER A CA 1
ATOM 668 C C . SER A 1 92 ? 7.758 12.497 6.961 1.00 70.44 92 SER A C 1
ATOM 670 O O . SER A 1 92 ? 8.434 12.786 7.941 1.00 70.44 92 SER A O 1
ATOM 672 N N . ILE A 1 93 ? 7.126 11.331 6.834 1.00 66.62 93 ILE A N 1
ATOM 673 C CA . ILE A 1 93 ? 6.947 10.343 7.910 1.00 66.62 93 ILE A CA 1
ATOM 674 C C . ILE A 1 93 ? 7.184 8.902 7.426 1.00 66.62 93 ILE A C 1
ATOM 676 O O . ILE A 1 93 ? 7.282 7.980 8.234 1.00 66.62 93 ILE A O 1
ATOM 680 N N . LEU A 1 94 ? 7.297 8.712 6.109 1.00 69.31 94 LEU A N 1
ATOM 681 C CA . LEU A 1 94 ? 7.635 7.476 5.418 1.00 69.31 94 LEU A CA 1
ATOM 682 C C . LEU A 1 94 ? 8.748 7.776 4.423 1.00 69.31 94 LEU A C 1
ATOM 684 O O . LEU A 1 94 ? 8.589 8.631 3.551 1.00 69.31 94 LEU A O 1
ATOM 688 N N . SER A 1 95 ? 9.859 7.051 4.515 1.00 69.38 95 SER A N 1
ATOM 689 C CA . SER A 1 95 ? 10.878 7.083 3.470 1.00 69.38 95 SER A CA 1
ATOM 690 C C . SER A 1 95 ? 10.840 5.793 2.669 1.00 69.38 95 SER A C 1
ATOM 692 O O . SER A 1 95 ? 10.814 4.693 3.224 1.00 69.38 95 SER A O 1
ATOM 694 N N . PHE A 1 96 ? 10.836 5.950 1.347 1.00 68.31 96 PHE A N 1
ATOM 695 C CA . PHE A 1 96 ? 11.035 4.854 0.421 1.00 68.31 96 PHE A CA 1
ATOM 696 C C . PHE A 1 96 ? 12.181 5.182 -0.518 1.00 68.31 96 PHE A C 1
ATOM 698 O O . PHE A 1 96 ? 12.174 6.216 -1.188 1.00 68.31 96 PHE A O 1
ATOM 705 N N . THR A 1 97 ? 13.170 4.299 -0.569 1.00 65.31 97 THR A N 1
ATOM 706 C CA . THR A 1 97 ? 14.269 4.409 -1.531 1.00 65.31 97 THR A CA 1
ATOM 707 C C . THR A 1 97 ? 14.294 3.172 -2.399 1.00 65.31 97 THR A C 1
ATOM 709 O O . THR A 1 97 ? 14.338 2.059 -1.874 1.00 65.31 97 THR A O 1
ATOM 712 N N . GLU A 1 98 ? 14.311 3.376 -3.713 1.00 66.06 98 GLU A N 1
ATOM 713 C CA . GLU A 1 98 ? 14.571 2.318 -4.674 1.00 66.06 98 GLU A CA 1
ATOM 714 C C . GLU A 1 98 ? 15.974 2.477 -5.253 1.00 66.06 98 GLU A C 1
ATOM 716 O O . GLU A 1 98 ? 16.334 3.542 -5.761 1.00 66.06 98 GLU A O 1
ATOM 721 N N . SER A 1 99 ? 16.762 1.406 -5.225 1.00 63.16 99 SER A N 1
ATOM 722 C CA . SER A 1 99 ? 17.959 1.322 -6.059 1.00 63.16 99 SER A CA 1
ATOM 723 C C . SER A 1 99 ? 17.660 0.394 -7.217 1.00 63.16 99 SER A C 1
ATOM 725 O O . SER A 1 99 ? 17.499 -0.812 -7.027 1.00 63.16 99 SER A O 1
ATOM 727 N N . ALA A 1 100 ? 17.556 0.965 -8.408 1.00 61.75 100 ALA A N 1
ATOM 728 C CA . ALA A 1 100 ? 17.264 0.229 -9.617 1.00 61.75 100 ALA A CA 1
ATOM 729 C C . ALA A 1 100 ? 18.588 -0.114 -10.318 1.00 61.75 100 ALA A C 1
ATOM 731 O O . ALA A 1 100 ? 19.449 0.750 -10.503 1.00 61.75 100 ALA A O 1
ATOM 732 N N . ALA A 1 101 ? 18.790 -1.378 -10.702 1.00 58.72 101 ALA A N 1
ATOM 733 C CA . ALA A 1 101 ? 19.977 -1.743 -11.471 1.00 58.72 101 ALA A CA 1
ATOM 734 C C . ALA A 1 101 ? 19.895 -1.080 -12.865 1.00 58.72 101 ALA A C 1
ATOM 736 O O . ALA A 1 101 ? 18.878 -1.266 -13.551 1.00 58.72 101 ALA A O 1
ATOM 737 N N . PRO A 1 102 ? 20.914 -0.319 -13.313 1.00 53.56 102 PRO A N 1
ATOM 738 C CA . PRO A 1 102 ? 20.918 0.235 -14.659 1.00 53.56 102 PRO A CA 1
ATOM 739 C C . PRO A 1 102 ? 20.970 -0.900 -15.680 1.00 53.56 102 PRO A C 1
ATOM 741 O O . PRO A 1 102 ? 21.806 -1.797 -15.567 1.00 53.56 102 PRO A O 1
ATOM 744 N N . ILE A 1 103 ? 20.136 -0.830 -16.716 1.00 53.97 103 ILE A N 1
ATOM 745 C CA . ILE A 1 103 ? 20.330 -1.634 -17.924 1.00 53.97 103 ILE A CA 1
ATOM 746 C C . ILE A 1 103 ? 20.584 -0.676 -19.075 1.00 53.97 103 ILE A C 1
ATOM 748 O O . ILE A 1 103 ? 19.848 0.287 -19.273 1.00 53.97 103 ILE A O 1
ATOM 752 N N . THR A 1 104 ? 21.629 -0.952 -19.848 1.00 52.97 104 THR A N 1
ATOM 753 C CA . THR A 1 104 ? 22.052 -0.157 -21.010 1.00 52.97 104 THR A CA 1
ATOM 754 C C . THR A 1 104 ? 21.021 -0.144 -22.145 1.00 52.97 104 THR A C 1
ATOM 756 O O . THR A 1 104 ? 21.143 0.651 -23.072 1.00 52.97 104 THR A O 1
ATOM 759 N N . SER A 1 105 ? 19.981 -0.983 -22.073 1.00 52.72 105 SER A N 1
ATOM 760 C CA . SER A 1 105 ? 18.784 -0.905 -22.914 1.00 52.72 105 SER A CA 1
ATOM 761 C C . SER A 1 105 ? 17.586 -1.560 -22.209 1.00 52.72 105 SER A C 1
ATOM 763 O O . SER A 1 105 ? 17.700 -2.661 -21.674 1.00 52.72 105 SER A O 1
ATOM 765 N N . GLY A 1 106 ? 16.429 -0.890 -22.193 1.00 56.06 106 GLY A N 1
ATOM 766 C CA . GLY A 1 106 ? 15.162 -1.484 -21.739 1.00 56.06 106 GLY A CA 1
ATOM 767 C C . GLY A 1 106 ? 14.734 -1.221 -20.290 1.00 56.06 106 GLY A C 1
ATOM 768 O O . GLY A 1 106 ? 13.741 -1.810 -19.878 1.00 56.06 106 GLY A O 1
ATOM 769 N N . GLY A 1 107 ? 15.415 -0.339 -19.551 1.00 65.38 107 GLY A N 1
ATOM 770 C CA . GLY A 1 107 ? 14.985 0.102 -18.217 1.00 65.38 107 GLY A CA 1
ATOM 771 C C . GLY A 1 107 ? 15.282 -0.868 -17.078 1.00 65.38 107 GLY A C 1
ATOM 772 O O . GLY A 1 107 ? 15.704 -1.996 -17.316 1.00 65.38 107 GLY A O 1
ATOM 773 N N . SER A 1 108 ? 15.078 -0.444 -15.830 1.00 70.94 108 SER A N 1
ATOM 774 C CA . SER A 1 108 ? 15.357 -1.291 -14.666 1.00 70.94 108 SER A CA 1
ATOM 775 C C . SER A 1 108 ? 14.413 -2.487 -14.553 1.00 70.94 108 SER A C 1
ATOM 777 O O . SER A 1 108 ? 13.199 -2.370 -14.731 1.00 70.94 108 SER A O 1
ATOM 779 N N . ARG A 1 109 ? 14.992 -3.653 -14.237 1.00 75.69 109 ARG A N 1
ATOM 780 C CA . ARG A 1 109 ? 14.284 -4.945 -14.116 1.00 75.69 109 ARG A CA 1
ATOM 781 C C . ARG A 1 109 ? 14.450 -5.624 -12.766 1.00 75.69 109 ARG A C 1
ATOM 783 O O . ARG A 1 109 ? 13.914 -6.710 -12.564 1.00 75.69 109 ARG A O 1
ATOM 790 N N . ALA A 1 110 ? 15.235 -5.030 -11.884 1.00 76.38 110 ALA A N 1
ATOM 791 C CA . ALA A 1 110 ? 15.437 -5.485 -10.527 1.00 76.38 110 ALA A CA 1
ATOM 792 C C . ALA A 1 110 ? 15.948 -4.323 -9.686 1.00 76.38 110 ALA A C 1
ATOM 794 O O . ALA A 1 110 ? 16.550 -3.378 -10.213 1.00 76.38 110 ALA A O 1
ATOM 795 N N . GLY A 1 111 ? 15.754 -4.439 -8.382 1.00 75.06 111 GLY A N 1
ATOM 796 C CA . GLY A 1 111 ? 16.221 -3.440 -7.446 1.00 75.06 111 GLY A CA 1
ATOM 797 C C . GLY A 1 111 ? 16.038 -3.851 -5.999 1.00 75.06 111 GLY A C 1
ATOM 798 O O . GLY A 1 111 ? 15.577 -4.952 -5.688 1.00 75.06 111 GLY A O 1
ATOM 799 N N . THR A 1 112 ? 16.420 -2.941 -5.117 1.00 76.69 112 THR A N 1
ATOM 800 C CA . THR A 1 112 ? 16.112 -3.008 -3.691 1.00 76.69 112 THR A CA 1
ATOM 801 C C . THR A 1 112 ? 15.100 -1.944 -3.332 1.00 76.69 112 THR A C 1
ATOM 803 O O . THR A 1 112 ? 15.020 -0.906 -3.987 1.00 76.69 112 THR A O 1
ATOM 806 N N . TRP A 1 113 ? 14.353 -2.201 -2.270 1.00 76.88 113 TRP A N 1
ATOM 807 C CA . TRP A 1 113 ? 13.492 -1.216 -1.646 1.00 76.88 113 TRP A CA 1
ATOM 808 C C . TRP A 1 113 ? 13.714 -1.211 -0.141 1.00 76.88 113 TRP A C 1
ATOM 810 O O . TRP A 1 113 ? 14.022 -2.248 0.449 1.00 76.88 113 TRP A O 1
ATOM 820 N N . THR A 1 114 ? 13.522 -0.047 0.467 1.00 76.81 114 THR A N 1
ATOM 821 C CA . THR A 1 114 ? 13.462 0.110 1.920 1.00 76.81 114 THR A CA 1
ATOM 822 C C . THR A 1 114 ? 12.306 1.032 2.244 1.00 76.81 114 THR A C 1
ATOM 824 O O . THR A 1 114 ? 12.276 2.139 1.723 1.00 76.81 114 THR A O 1
ATOM 827 N N . LEU A 1 115 ? 11.396 0.588 3.103 1.00 76.00 115 LEU A N 1
ATOM 828 C CA . LEU A 1 115 ? 10.369 1.391 3.748 1.00 76.00 115 LEU A CA 1
ATOM 829 C C . LEU A 1 115 ? 10.817 1.655 5.185 1.00 76.00 115 LEU A C 1
ATOM 831 O O . LEU A 1 115 ? 10.948 0.711 5.966 1.00 76.00 115 LEU A O 1
ATOM 835 N N . SER A 1 116 ? 11.033 2.918 5.544 1.00 74.62 116 SER A N 1
ATOM 836 C CA . SER A 1 116 ? 11.268 3.305 6.934 1.00 74.62 116 SER A CA 1
ATOM 837 C C . SER A 1 116 ? 10.102 4.122 7.459 1.00 74.62 116 SER A C 1
ATOM 839 O O . SER A 1 116 ? 9.741 5.144 6.877 1.00 74.62 116 SER A O 1
ATOM 841 N N . LEU A 1 117 ? 9.550 3.669 8.579 1.00 69.44 117 LEU A N 1
ATOM 842 C CA . LEU A 1 117 ? 8.519 4.368 9.330 1.00 69.44 117 LEU A CA 1
ATOM 843 C C . LEU A 1 117 ? 9.168 5.345 10.317 1.00 69.44 117 LEU A C 1
ATOM 845 O O . LEU A 1 117 ? 10.073 4.959 11.059 1.00 69.44 117 LEU A O 1
ATOM 849 N N . ASP A 1 118 ? 8.701 6.593 10.358 1.00 67.50 118 ASP A N 1
ATOM 850 C CA . ASP A 1 118 ? 8.969 7.481 11.492 1.00 67.50 118 ASP A CA 1
ATOM 851 C C . ASP A 1 118 ? 8.295 6.902 12.747 1.00 67.50 118 ASP A C 1
ATOM 853 O O . ASP A 1 118 ? 7.148 6.464 12.693 1.00 67.50 118 ASP A O 1
ATOM 857 N N . ALA A 1 119 ? 8.968 6.918 13.898 1.00 64.88 119 ALA A N 1
ATOM 858 C CA . ALA A 1 119 ? 8.397 6.430 15.154 1.00 64.88 119 ALA A CA 1
ATOM 859 C C . ALA A 1 119 ? 7.093 7.152 15.564 1.00 64.88 119 ALA A C 1
ATOM 861 O O . ALA A 1 119 ? 6.288 6.601 16.314 1.00 64.88 119 ALA A O 1
ATOM 862 N N . ASN A 1 120 ? 6.860 8.367 15.062 1.00 65.31 120 ASN A N 1
ATOM 863 C CA . ASN A 1 120 ? 5.673 9.176 15.317 1.00 65.31 120 ASN A CA 1
ATOM 864 C C . ASN A 1 120 ? 4.564 9.004 14.257 1.00 65.31 120 ASN A C 1
ATOM 866 O O . ASN A 1 120 ? 3.486 9.583 14.417 1.00 65.31 120 ASN A O 1
ATOM 870 N N . ILE A 1 121 ? 4.787 8.196 13.205 1.00 64.62 121 ILE A N 1
ATOM 871 C CA . ILE A 1 121 ? 3.804 7.913 12.137 1.00 64.62 121 ILE A CA 1
ATOM 872 C C . ILE A 1 121 ? 2.458 7.476 12.715 1.00 64.62 121 ILE A C 1
ATOM 874 O O . ILE A 1 121 ? 1.398 7.883 12.252 1.00 64.62 121 ILE A O 1
ATOM 878 N N . VAL A 1 122 ? 2.517 6.697 13.789 1.00 60.84 122 VAL A N 1
ATOM 879 C CA . VAL A 1 122 ? 1.373 6.131 14.489 1.00 60.84 122 VAL A CA 1
ATOM 880 C C . VAL A 1 122 ? 0.470 7.223 15.032 1.00 60.84 122 VAL A C 1
ATOM 882 O O . VAL A 1 122 ? -0.726 7.209 14.776 1.00 60.84 122 VAL A O 1
ATOM 885 N N . ASN A 1 123 ? 1.028 8.188 15.765 1.00 65.25 123 ASN A N 1
ATOM 886 C CA . ASN A 1 123 ? 0.234 9.276 16.329 1.00 65.25 123 ASN A CA 1
ATOM 887 C C . ASN A 1 123 ? -0.366 10.119 15.211 1.00 65.25 123 ASN A C 1
ATOM 889 O O . ASN A 1 123 ? -1.514 10.534 15.304 1.00 65.25 123 ASN A O 1
ATOM 893 N N . VAL A 1 124 ? 0.388 10.338 14.136 1.00 64.38 124 VAL A N 1
ATOM 894 C CA . VAL A 1 124 ? -0.079 11.106 12.988 1.00 64.38 124 VAL A CA 1
ATOM 895 C C . VAL A 1 124 ? -1.248 10.399 12.295 1.00 64.38 124 VAL A C 1
ATOM 897 O O . VAL A 1 124 ? -2.294 11.012 12.103 1.00 64.38 124 VAL A O 1
ATOM 900 N N . LEU A 1 125 ? -1.129 9.114 11.965 1.00 67.81 125 LEU A N 1
ATOM 901 C CA . LEU A 1 125 ? -2.173 8.375 11.248 1.00 67.81 125 LEU A CA 1
ATOM 902 C C . LEU A 1 125 ? -3.375 8.047 12.142 1.00 67.81 125 LEU A C 1
ATOM 904 O O . LEU A 1 125 ? -4.513 8.145 11.688 1.00 67.81 125 LEU A O 1
ATOM 908 N N . LYS A 1 126 ? -3.149 7.785 13.433 1.00 67.75 126 LYS A N 1
ATOM 909 C CA . LYS A 1 126 ? -4.208 7.624 14.438 1.00 67.75 126 LYS A CA 1
ATOM 910 C C . LYS A 1 126 ? -4.988 8.911 14.682 1.00 67.75 126 LYS A C 1
ATOM 912 O O . LYS A 1 126 ? -6.213 8.870 14.737 1.00 67.75 126 LYS A O 1
ATOM 917 N N . ASN A 1 127 ? -4.315 10.060 14.787 1.00 67.44 127 ASN A N 1
ATOM 918 C CA . ASN A 1 127 ? -4.987 11.358 14.937 1.00 67.44 127 ASN A CA 1
ATOM 919 C C . ASN A 1 127 ? -5.814 11.732 13.701 1.00 67.44 127 ASN A C 1
ATOM 921 O O . ASN A 1 127 ? -6.759 12.506 13.813 1.00 67.44 127 ASN A O 1
ATOM 925 N N . ASN A 1 128 ? -5.472 11.171 12.540 1.00 63.72 128 ASN A N 1
ATOM 926 C CA . ASN A 1 128 ? -6.235 11.312 11.305 1.00 63.72 128 ASN A CA 1
ATOM 927 C C . ASN A 1 128 ? -7.231 10.155 11.079 1.00 63.72 128 ASN A C 1
ATOM 929 O O . ASN A 1 128 ? -7.844 10.087 10.021 1.00 63.72 128 ASN A O 1
ATOM 933 N N . GLY A 1 129 ? -7.417 9.271 12.070 1.00 63.69 129 GLY A N 1
ATOM 934 C CA . GLY A 1 129 ? -8.429 8.211 12.061 1.00 63.69 129 GLY A CA 1
ATOM 935 C C . GLY A 1 129 ? -8.141 7.037 11.126 1.00 63.69 129 GLY A C 1
ATOM 936 O O . GLY A 1 129 ? -9.028 6.216 10.919 1.00 63.69 129 GLY A O 1
ATOM 937 N N . LEU A 1 130 ? -6.932 6.948 10.568 1.00 63.84 130 LEU A N 1
ATOM 938 C CA . LEU A 1 130 ? -6.618 5.982 9.517 1.00 63.84 130 LEU A CA 1
ATOM 939 C C . LEU A 1 130 ? -6.152 4.641 10.051 1.00 63.84 130 LEU A C 1
ATOM 941 O O . LEU A 1 130 ? -6.630 3.617 9.584 1.00 63.84 130 LEU A O 1
ATOM 945 N N . PHE A 1 131 ? -5.263 4.642 11.045 1.00 69.06 131 PHE A N 1
ATOM 946 C CA . PHE A 1 131 ? -4.738 3.418 11.648 1.00 69.06 131 PHE A CA 1
ATOM 947 C C . PHE A 1 131 ? -4.911 3.469 13.162 1.00 69.06 131 PHE A C 1
ATOM 949 O O . PHE A 1 131 ? -4.655 4.489 13.805 1.00 69.06 131 PHE A O 1
ATOM 956 N N . GLN A 1 132 ? -5.390 2.372 13.746 1.00 59.56 132 GLN A N 1
ATOM 957 C CA . GLN A 1 132 ? -5.605 2.286 15.194 1.00 59.56 132 GLN A CA 1
ATOM 958 C C . GLN A 1 132 ? -4.384 1.728 15.925 1.00 59.56 132 GLN A C 1
ATOM 960 O O . GLN A 1 132 ? -4.257 1.921 17.141 1.00 59.56 132 GLN A O 1
ATOM 965 N N . ARG A 1 133 ? -3.508 1.026 15.198 1.00 59.56 133 ARG A N 1
ATOM 966 C CA . ARG A 1 133 ? -2.334 0.349 15.739 1.00 59.56 133 ARG A CA 1
ATOM 967 C C . ARG A 1 133 ? -1.040 0.970 15.226 1.00 59.56 133 ARG A C 1
ATOM 969 O O . ARG A 1 133 ? -1.021 1.813 14.336 1.00 59.56 133 ARG A O 1
ATOM 976 N N . ASN A 1 134 ? 0.062 0.544 15.835 1.00 53.91 134 ASN A N 1
ATOM 977 C CA . ASN A 1 134 ? 1.397 1.076 15.569 1.00 53.91 134 ASN A CA 1
ATOM 978 C C . ASN A 1 134 ? 2.060 0.486 14.304 1.00 53.91 134 ASN A C 1
ATOM 980 O O . ASN A 1 134 ? 3.269 0.610 14.133 1.00 53.91 134 ASN A O 1
ATOM 984 N N . ASN A 1 135 ? 1.287 -0.184 13.448 1.00 62.16 135 ASN A N 1
ATOM 985 C CA . ASN A 1 135 ? 1.748 -1.025 12.344 1.00 62.16 135 ASN A CA 1
ATOM 986 C C . ASN A 1 135 ? 0.722 -1.082 11.215 1.00 62.16 135 ASN A C 1
ATOM 988 O O . ASN A 1 135 ? -0.433 -0.708 11.397 1.00 62.16 135 ASN A O 1
ATOM 992 N N . PHE A 1 136 ? 1.154 -1.637 10.086 1.00 75.19 136 PHE A N 1
ATOM 993 C CA . PHE A 1 136 ? 0.271 -2.114 9.032 1.00 75.19 136 PHE A CA 1
ATOM 994 C C . PHE A 1 136 ? 0.080 -3.627 9.167 1.00 75.19 136 PHE A C 1
ATOM 996 O O . PHE A 1 136 ? 1.041 -4.356 9.410 1.00 75.19 136 PHE A O 1
ATOM 1003 N N . ASP A 1 137 ? -1.141 -4.101 8.935 1.00 77.62 137 ASP A N 1
ATOM 1004 C CA . ASP A 1 137 ? -1.432 -5.534 8.816 1.00 77.62 137 ASP A CA 1
ATOM 1005 C C . ASP A 1 137 ? -1.023 -6.076 7.448 1.00 77.62 137 ASP A C 1
ATOM 1007 O O . ASP A 1 137 ? -0.647 -7.241 7.321 1.00 77.62 137 ASP A O 1
ATOM 1011 N N . GLN A 1 138 ? -1.122 -5.229 6.423 1.00 87.50 138 GLN A N 1
ATOM 1012 C CA . GLN A 1 138 ? -0.837 -5.585 5.043 1.00 87.50 138 GLN A CA 1
ATOM 1013 C C . GLN A 1 138 ? -0.021 -4.493 4.348 1.00 87.50 138 GLN A C 1
ATOM 1015 O O . GLN A 1 138 ? -0.231 -3.293 4.560 1.00 87.50 138 GLN A O 1
ATOM 1020 N N . LEU A 1 139 ? 0.900 -4.926 3.490 1.00 87.12 139 LEU A N 1
ATOM 1021 C CA . LEU A 1 139 ? 1.671 -4.082 2.580 1.00 87.12 139 LEU A CA 1
ATOM 1022 C C . LEU A 1 139 ? 1.539 -4.655 1.173 1.00 87.12 139 LEU A C 1
ATOM 1024 O O . LEU A 1 139 ? 1.813 -5.832 0.967 1.00 87.12 139 LEU A O 1
ATOM 1028 N N . ALA A 1 140 ? 1.181 -3.832 0.196 1.00 91.62 140 ALA A N 1
ATOM 1029 C CA . ALA A 1 140 ? 1.031 -4.260 -1.183 1.00 91.62 140 ALA A CA 1
ATOM 1030 C C . ALA A 1 140 ? 1.905 -3.447 -2.141 1.00 91.62 140 ALA A C 1
ATOM 1032 O O . ALA A 1 140 ? 2.044 -2.230 -2.016 1.00 91.62 140 ALA A O 1
ATOM 1033 N N . PHE A 1 141 ? 2.459 -4.135 -3.137 1.00 88.50 141 PHE A N 1
ATOM 1034 C CA . PHE A 1 141 ? 3.201 -3.537 -4.242 1.00 88.50 141 PHE A CA 1
ATOM 1035 C C . PHE A 1 141 ? 2.432 -3.740 -5.537 1.00 88.50 141 PHE A C 1
ATOM 1037 O O . PHE A 1 141 ? 2.203 -4.872 -5.962 1.00 88.50 141 PHE A O 1
ATOM 1044 N N . VAL A 1 142 ? 2.072 -2.642 -6.190 1.00 90.81 142 VAL A N 1
ATOM 1045 C CA . VAL A 1 142 ? 1.453 -2.640 -7.514 1.00 90.81 142 VAL A CA 1
ATOM 1046 C C . VAL A 1 142 ? 2.549 -2.385 -8.535 1.00 90.81 142 VAL A C 1
ATOM 1048 O O . VAL A 1 142 ? 3.084 -1.282 -8.617 1.00 90.81 142 VAL A O 1
ATOM 1051 N N . VAL A 1 143 ? 2.887 -3.407 -9.315 1.00 87.25 143 VAL A N 1
ATOM 1052 C CA . VAL A 1 143 ? 4.008 -3.384 -10.259 1.00 87.25 143 VAL A CA 1
ATOM 1053 C C . VAL A 1 143 ? 3.469 -3.509 -11.672 1.00 87.25 143 VAL A C 1
ATOM 1055 O O . VAL A 1 143 ? 2.651 -4.384 -11.948 1.00 87.25 143 VAL A O 1
ATOM 1058 N N . LYS A 1 144 ? 3.953 -2.673 -12.591 1.00 85.12 144 LYS A N 1
ATOM 1059 C CA . LYS A 1 144 ? 3.612 -2.763 -14.014 1.00 85.12 144 LYS A CA 1
ATOM 1060 C C . LYS A 1 144 ? 4.852 -2.703 -14.888 1.00 85.12 144 LYS A C 1
ATOM 1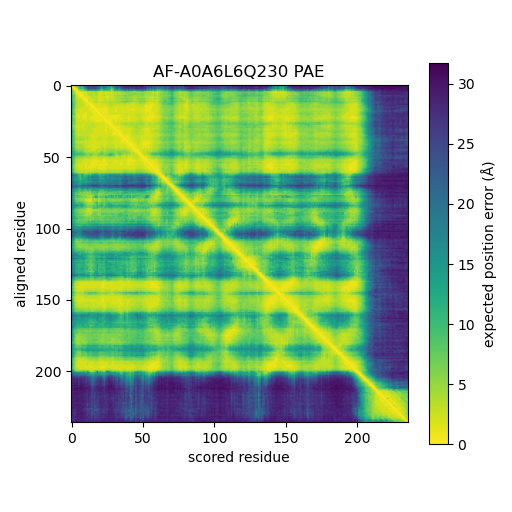062 O O . LYS A 1 144 ? 5.623 -1.743 -14.813 1.00 85.12 144 LYS A O 1
ATOM 1067 N N . ALA A 1 145 ? 4.956 -3.632 -15.826 1.00 81.50 145 ALA A N 1
ATOM 1068 C CA . ALA A 1 145 ? 5.955 -3.635 -16.885 1.00 81.50 145 ALA A CA 1
ATOM 1069 C C . ALA A 1 145 ? 5.253 -3.836 -18.235 1.00 81.50 145 ALA A C 1
ATOM 1071 O O . ALA A 1 145 ? 4.626 -4.864 -18.481 1.00 81.50 145 ALA A O 1
ATOM 1072 N N . SER A 1 146 ? 5.347 -2.836 -19.117 1.00 78.06 146 SER A N 1
ATOM 1073 C CA . SER A 1 146 ? 4.662 -2.825 -20.421 1.00 78.06 146 SER A CA 1
ATOM 1074 C C . SER A 1 146 ? 3.142 -3.012 -20.324 1.00 78.06 146 SER A C 1
ATOM 1076 O O . SER A 1 146 ? 2.478 -2.163 -19.737 1.00 78.06 146 SER A O 1
ATOM 1078 N N . ASP A 1 147 ? 2.566 -4.055 -20.908 1.00 80.31 147 ASP A N 1
ATOM 1079 C CA . ASP A 1 147 ? 1.137 -4.372 -20.886 1.00 80.31 147 ASP A CA 1
ATOM 1080 C C . ASP A 1 147 ? 0.734 -5.303 -19.731 1.00 80.31 147 ASP A C 1
ATOM 1082 O O . ASP A 1 147 ? -0.454 -5.564 -19.538 1.00 80.31 147 ASP A O 1
ATOM 1086 N N . LYS A 1 148 ? 1.701 -5.761 -18.929 1.00 85.62 148 LYS A N 1
ATOM 1087 C CA . LYS A 1 148 ? 1.479 -6.646 -17.783 1.00 85.62 148 LYS A CA 1
ATOM 1088 C C . LYS A 1 148 ? 1.620 -5.894 -16.465 1.00 85.62 148 LYS A C 1
ATOM 1090 O O . LYS A 1 148 ? 2.446 -4.990 -16.323 1.00 85.62 148 LYS A O 1
ATOM 1095 N N . TRP A 1 149 ? 0.837 -6.303 -15.477 1.00 89.12 149 TRP A N 1
ATOM 1096 C CA . TRP A 1 149 ? 0.928 -5.803 -14.111 1.00 89.12 149 TRP A CA 1
ATOM 1097 C C . TRP A 1 149 ? 0.488 -6.870 -13.113 1.00 89.12 149 TRP A C 1
ATOM 1099 O O . TRP A 1 149 ? -0.206 -7.818 -13.479 1.00 89.12 149 TRP A O 1
ATOM 1109 N N . ALA A 1 150 ? 0.921 -6.717 -11.868 1.00 90.62 150 ALA A N 1
ATOM 1110 C CA . ALA A 1 150 ? 0.502 -7.555 -10.758 1.00 90.62 150 ALA A CA 1
ATOM 1111 C C . ALA A 1 150 ? 0.453 -6.739 -9.466 1.00 90.62 150 ALA A C 1
ATOM 1113 O O . ALA A 1 150 ? 1.068 -5.674 -9.357 1.00 90.62 150 ALA A O 1
ATOM 1114 N N . VAL A 1 151 ? -0.268 -7.277 -8.486 1.00 93.00 151 VAL A N 1
ATOM 1115 C CA . VAL A 1 151 ? -0.255 -6.791 -7.110 1.00 93.00 151 VAL A CA 1
ATOM 1116 C C . VAL A 1 151 ? 0.312 -7.897 -6.233 1.00 93.00 151 VAL A C 1
ATOM 1118 O O . VAL A 1 151 ? -0.205 -9.014 -6.235 1.00 93.00 151 VAL A O 1
ATOM 1121 N N . TYR A 1 152 ? 1.375 -7.581 -5.505 1.00 91.31 152 TYR A N 1
ATOM 1122 C CA . TYR A 1 152 ? 1.979 -8.464 -4.517 1.00 91.31 152 TYR A CA 1
ATOM 1123 C C . TYR A 1 152 ? 1.547 -7.993 -3.133 1.00 91.31 152 TYR A C 1
ATOM 1125 O O . TYR A 1 152 ? 2.009 -6.947 -2.687 1.00 91.31 152 TYR A O 1
ATOM 1133 N N . ASP A 1 153 ? 0.652 -8.744 -2.495 1.00 92.12 153 ASP A N 1
ATOM 1134 C CA . ASP A 1 153 ? 0.145 -8.482 -1.146 1.00 92.12 153 ASP A CA 1
ATOM 1135 C C . ASP A 1 153 ? 0.930 -9.286 -0.100 1.00 92.12 153 ASP A C 1
ATOM 1137 O O . ASP A 1 153 ? 1.074 -10.508 -0.203 1.00 92.12 153 ASP A O 1
ATOM 1141 N N . PHE A 1 154 ? 1.439 -8.584 0.906 1.00 87.50 154 PHE A N 1
ATOM 1142 C CA . PHE A 1 154 ? 2.141 -9.134 2.053 1.00 87.50 154 PHE A 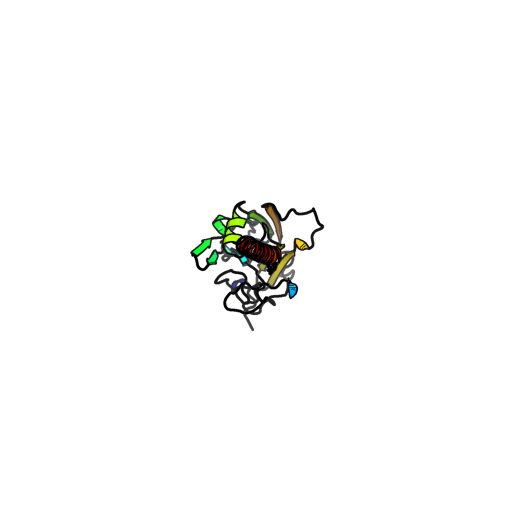CA 1
ATOM 1143 C C . PHE A 1 154 ? 1.256 -8.984 3.284 1.00 87.50 154 PHE A C 1
ATOM 1145 O O . PHE A 1 154 ? 1.180 -7.912 3.879 1.00 87.50 154 PHE A O 1
ATOM 1152 N N . ASP A 1 155 ? 0.617 -10.084 3.674 1.00 87.50 155 ASP A N 1
ATOM 1153 C CA . ASP A 1 155 ? -0.270 -10.141 4.831 1.00 87.50 155 ASP A CA 1
ATOM 1154 C C . ASP A 1 155 ? 0.469 -10.623 6.079 1.00 87.50 155 ASP A C 1
ATOM 1156 O O . ASP A 1 155 ? 0.688 -11.823 6.283 1.00 87.50 155 ASP A O 1
ATOM 1160 N N . PHE A 1 156 ? 0.853 -9.670 6.927 1.00 80.56 156 PHE A N 1
ATOM 1161 C CA . PHE A 1 156 ? 1.610 -9.934 8.145 1.00 80.56 156 PHE A CA 1
ATOM 1162 C C . PHE A 1 156 ? 0.767 -10.644 9.209 1.00 80.56 156 PHE A C 1
ATOM 1164 O O . PHE A 1 156 ? 1.328 -11.308 10.079 1.00 80.56 156 PHE A O 1
ATOM 1171 N N . THR A 1 157 ? -0.567 -10.601 9.114 1.00 77.94 157 THR A N 1
ATOM 1172 C CA . THR A 1 157 ? -1.461 -11.316 10.046 1.00 77.94 157 THR A CA 1
ATOM 1173 C C . THR A 1 157 ? -1.384 -12.834 9.888 1.00 77.94 157 THR A C 1
ATOM 1175 O O . THR A 1 157 ? -1.752 -13.581 10.795 1.00 77.94 157 THR A O 1
ATOM 1178 N N . LYS A 1 158 ? -0.866 -13.303 8.747 1.00 83.12 158 LYS A N 1
ATOM 1179 C CA . LYS A 1 158 ? -0.636 -14.724 8.466 1.00 83.12 158 LYS A CA 1
ATOM 1180 C C . LYS A 1 158 ? 0.721 -15.216 8.970 1.00 83.12 158 LYS A C 1
ATOM 1182 O O . LYS A 1 158 ? 0.999 -16.412 8.875 1.00 83.12 158 LYS A O 1
ATOM 1187 N N . LEU A 1 159 ? 1.570 -14.327 9.490 1.00 77.81 159 LEU A N 1
ATOM 1188 C CA . LEU A 1 159 ? 2.835 -14.726 10.095 1.00 77.81 159 LEU A CA 1
ATOM 1189 C C . LEU A 1 159 ? 2.596 -15.375 11.470 1.00 77.81 159 LEU A C 1
ATOM 1191 O O . LEU A 1 159 ? 1.680 -14.981 12.194 1.00 77.81 159 LEU A O 1
ATOM 1195 N N . PRO A 1 160 ? 3.420 -16.359 11.870 1.00 79.38 160 PRO A N 1
ATOM 1196 C CA . PRO A 1 160 ? 3.334 -16.955 13.197 1.00 79.38 160 PRO A CA 1
ATOM 1197 C C . PRO A 1 160 ? 3.443 -15.911 14.317 1.00 79.38 160 PRO A C 1
ATOM 1199 O O . PRO A 1 160 ? 4.280 -15.006 14.269 1.00 79.38 160 PRO A O 1
ATOM 1202 N N . ALA A 1 161 ? 2.625 -16.070 15.361 1.00 72.31 161 ALA A N 1
ATOM 1203 C CA . ALA A 1 161 ? 2.635 -15.184 16.520 1.00 72.31 161 ALA A CA 1
ATOM 1204 C C . ALA A 1 161 ? 4.043 -15.082 17.138 1.00 72.31 161 ALA A C 1
ATOM 1206 O O . ALA A 1 161 ? 4.716 -16.091 17.347 1.00 72.31 161 ALA A O 1
ATOM 1207 N N . GLY A 1 162 ? 4.481 -13.855 17.434 1.00 67.38 162 GLY A N 1
ATOM 1208 C CA . GLY A 1 162 ? 5.801 -13.577 18.010 1.00 67.38 162 GLY A CA 1
ATOM 1209 C C . GLY A 1 162 ? 6.950 -13.464 17.001 1.00 67.38 162 GLY A C 1
ATOM 1210 O O . GLY A 1 162 ? 8.049 -13.100 17.408 1.00 67.38 162 GLY A O 1
ATOM 1211 N N . MET A 1 163 ? 6.727 -13.718 15.703 1.00 68.88 163 MET A N 1
ATOM 1212 C CA . MET A 1 163 ? 7.743 -13.445 14.671 1.00 68.88 163 MET A CA 1
ATOM 1213 C C . MET A 1 163 ? 7.850 -11.965 14.304 1.00 68.88 163 MET A C 1
ATOM 1215 O O . MET A 1 163 ? 8.904 -11.526 13.849 1.00 68.88 163 MET A O 1
ATOM 1219 N N . PHE A 1 164 ? 6.767 -11.210 14.470 1.00 67.19 164 PHE A N 1
ATOM 1220 C CA . PHE A 1 164 ? 6.706 -9.808 14.089 1.00 67.19 164 PHE A CA 1
ATOM 1221 C C . PHE A 1 164 ? 5.961 -9.022 15.169 1.00 67.19 164 PHE A C 1
ATOM 1223 O O . PHE A 1 164 ? 4.777 -9.262 15.415 1.00 67.19 164 PHE A O 1
ATOM 1230 N N . ASP A 1 165 ? 6.671 -8.124 15.858 1.00 67.81 165 ASP A N 1
ATOM 1231 C CA . ASP A 1 165 ? 6.063 -7.238 16.847 1.00 67.81 165 ASP A CA 1
ATOM 1232 C C . ASP A 1 165 ? 5.486 -6.013 16.143 1.00 67.81 165 ASP A C 1
ATOM 1234 O O . ASP A 1 165 ? 6.148 -5.004 15.910 1.00 67.81 165 ASP A O 1
ATOM 1238 N N . LEU A 1 166 ? 4.206 -6.130 15.827 1.00 64.12 166 LEU A N 1
ATOM 1239 C CA . LEU A 1 166 ? 3.390 -5.076 15.256 1.00 64.12 166 LEU A CA 1
ATOM 1240 C C . LEU A 1 166 ? 3.271 -3.852 16.212 1.00 64.12 166 LEU A C 1
ATOM 1242 O O . LEU A 1 166 ? 2.861 -2.770 15.815 1.00 64.12 166 LEU A O 1
ATOM 1246 N N . THR A 1 167 ? 3.650 -3.927 17.487 1.00 64.44 167 THR A N 1
ATOM 1247 C CA . THR A 1 167 ? 3.526 -2.771 18.399 1.00 64.44 167 THR A CA 1
ATOM 1248 C C . THR A 1 167 ? 4.659 -1.744 18.287 1.00 64.44 167 THR A C 1
ATOM 1250 O O . THR A 1 167 ? 4.525 -0.640 18.827 1.00 64.44 167 THR A O 1
ATOM 1253 N N . GLN A 1 168 ? 5.735 -2.065 17.564 1.00 66.56 168 GLN A N 1
ATOM 1254 C CA . GLN A 1 168 ? 6.905 -1.204 17.387 1.00 66.56 168 GLN A CA 1
ATOM 1255 C C . GLN A 1 168 ? 6.995 -0.660 15.954 1.00 66.56 168 GLN A C 1
ATOM 1257 O O . GLN A 1 168 ? 6.644 -1.374 15.014 1.00 66.56 168 GLN A O 1
ATOM 1262 N N . PRO A 1 169 ? 7.522 0.564 15.750 1.00 67.12 169 PRO A N 1
ATOM 1263 C CA . PRO A 1 169 ? 7.921 1.018 14.425 1.00 67.12 169 PRO A CA 1
ATOM 1264 C C . PRO A 1 169 ? 8.950 0.054 13.835 1.00 67.12 169 PRO A C 1
ATOM 1266 O O . PRO A 1 169 ? 9.905 -0.340 14.507 1.00 67.12 169 PRO A O 1
ATOM 1269 N N . TYR A 1 170 ? 8.778 -0.298 12.569 1.00 68.50 170 TYR A N 1
ATOM 1270 C CA . TYR A 1 170 ? 9.684 -1.191 11.862 1.00 68.50 170 TYR A CA 1
ATOM 1271 C C . TYR A 1 170 ? 10.118 -0.582 10.532 1.00 68.50 170 TYR A C 1
ATOM 1273 O O . TYR A 1 170 ? 9.402 0.201 9.905 1.00 68.50 170 TYR A O 1
ATOM 1281 N N . SER A 1 171 ? 11.303 -0.981 10.085 1.00 76.69 171 SER A N 1
ATOM 1282 C CA . SER A 1 171 ? 11.751 -0.750 8.717 1.00 76.69 171 SER A CA 1
ATOM 1283 C C . SER A 1 171 ? 11.688 -2.074 7.971 1.00 76.69 171 SER A C 1
ATOM 1285 O O . SER A 1 171 ? 12.201 -3.086 8.449 1.00 76.69 171 SER A O 1
ATOM 1287 N N . LEU A 1 172 ? 11.061 -2.070 6.800 1.00 78.12 172 LEU A N 1
ATOM 1288 C CA . LEU A 1 172 ? 11.057 -3.213 5.895 1.00 78.12 172 LEU A CA 1
ATOM 1289 C C . LEU A 1 172 ? 12.018 -2.934 4.752 1.00 78.12 172 LEU A C 1
ATOM 1291 O O . LEU A 1 172 ? 12.103 -1.810 4.265 1.00 78.12 172 LEU A O 1
ATOM 1295 N N . SER A 1 173 ? 12.725 -3.956 4.300 1.00 80.94 173 SER A N 1
ATOM 1296 C CA . SER A 1 173 ? 13.510 -3.869 3.079 1.00 80.94 173 SER A CA 1
ATOM 1297 C C . SER A 1 173 ? 13.462 -5.183 2.326 1.00 80.94 173 SER A C 1
ATOM 1299 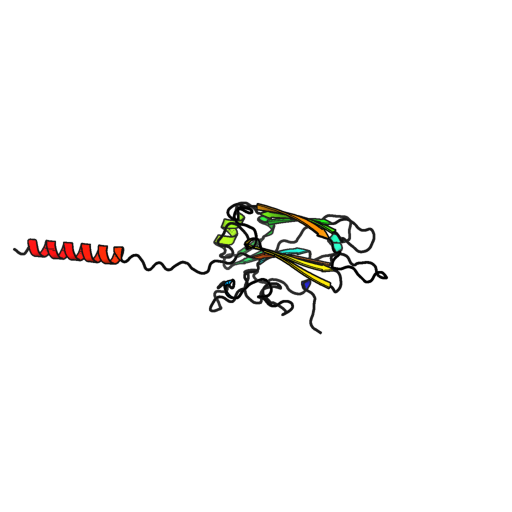O O . SER A 1 173 ? 13.165 -6.242 2.883 1.00 80.94 173 SER A O 1
ATOM 1301 N N . GLY A 1 174 ? 13.736 -5.113 1.032 1.00 79.56 174 GLY A N 1
ATOM 1302 C CA . GLY A 1 174 ? 13.686 -6.281 0.179 1.00 79.56 174 GLY A CA 1
ATOM 1303 C C . GLY A 1 174 ? 14.354 -6.061 -1.163 1.00 79.56 174 GLY A C 1
ATOM 1304 O O . GLY A 1 174 ? 14.878 -4.990 -1.471 1.00 79.56 174 GLY A O 1
ATOM 1305 N N . THR A 1 175 ? 14.320 -7.120 -1.965 1.00 82.12 175 THR A N 1
ATOM 1306 C CA . THR A 1 175 ? 14.707 -7.093 -3.375 1.00 82.12 175 THR A CA 1
ATOM 1307 C C . THR A 1 175 ? 13.499 -7.439 -4.228 1.00 82.12 175 THR A C 1
ATOM 1309 O O . THR A 1 175 ? 12.609 -8.169 -3.795 1.00 82.12 175 THR A O 1
ATOM 1312 N N . TRP A 1 176 ? 13.466 -6.912 -5.441 1.00 80.19 176 TRP A N 1
ATOM 1313 C CA . TRP A 1 176 ? 12.448 -7.221 -6.434 1.00 80.19 176 TRP A CA 1
ATOM 1314 C C . TRP A 1 176 ? 13.111 -7.467 -7.787 1.00 80.19 176 TRP A C 1
ATOM 1316 O O . TRP A 1 176 ? 14.240 -7.038 -8.038 1.00 80.19 176 TRP A O 1
ATOM 1326 N N . ASN A 1 177 ? 12.410 -8.183 -8.662 1.00 81.81 177 ASN A N 1
ATOM 1327 C CA . ASN A 1 177 ? 12.791 -8.372 -10.055 1.00 81.81 177 ASN A CA 1
ATOM 1328 C C . ASN A 1 177 ? 11.540 -8.555 -10.926 1.00 81.81 177 ASN A C 1
ATOM 1330 O O . ASN A 1 177 ? 10.472 -8.877 -10.416 1.00 81.81 177 ASN A O 1
ATOM 1334 N N . LEU A 1 178 ? 11.676 -8.366 -12.237 1.00 79.75 178 LEU A N 1
ATOM 1335 C CA . LEU A 1 178 ? 10.581 -8.493 -13.205 1.00 79.75 178 LEU A CA 1
ATOM 1336 C C . LEU A 1 178 ? 10.558 -9.853 -13.911 1.00 79.75 178 LEU A C 1
ATOM 1338 O O . LEU A 1 178 ? 10.096 -9.944 -15.047 1.00 79.75 178 LEU A O 1
ATOM 1342 N N . ASN A 1 179 ? 11.062 -10.922 -13.281 1.00 83.31 179 ASN A N 1
ATOM 1343 C CA . ASN A 1 179 ? 11.067 -12.241 -13.920 1.00 83.31 179 ASN A CA 1
ATOM 1344 C C . ASN A 1 179 ? 9.652 -12.751 -14.236 1.00 83.31 179 ASN A C 1
ATOM 1346 O O . ASN A 1 179 ? 9.481 -13.472 -15.218 1.00 83.31 179 ASN A O 1
ATOM 1350 N N . ASP A 1 180 ? 8.654 -12.323 -13.463 1.00 81.00 180 ASP A N 1
ATOM 1351 C CA . ASP A 1 180 ? 7.239 -12.645 -13.682 1.00 81.00 180 ASP A CA 1
ATOM 1352 C C . ASP A 1 180 ? 6.647 -11.917 -14.906 1.00 81.00 180 ASP A C 1
ATOM 1354 O O . ASP A 1 180 ? 5.621 -12.318 -15.454 1.00 81.00 180 ASP A O 1
ATOM 1358 N N . PHE A 1 181 ? 7.319 -10.864 -15.384 1.00 82.31 181 PHE A N 1
ATOM 1359 C CA . PHE A 1 181 ? 6.885 -10.020 -16.499 1.00 82.31 181 PHE A CA 1
ATOM 1360 C C . PHE A 1 181 ? 7.729 -10.213 -17.759 1.00 82.31 181 PHE A C 1
ATOM 1362 O O . PHE A 1 181 ? 7.709 -9.365 -18.655 1.00 82.31 181 PHE A O 1
ATOM 1369 N N . LYS A 1 182 ? 8.457 -11.332 -17.852 1.00 80.06 182 LYS A N 1
ATOM 1370 C CA . LYS A 1 182 ? 9.252 -11.653 -19.038 1.00 80.06 182 LYS A CA 1
ATOM 1371 C C . LYS A 1 182 ? 8.402 -11.633 -20.300 1.00 80.06 182 LYS A C 1
ATOM 1373 O O . LYS A 1 182 ? 7.226 -12.028 -20.314 1.00 80.06 18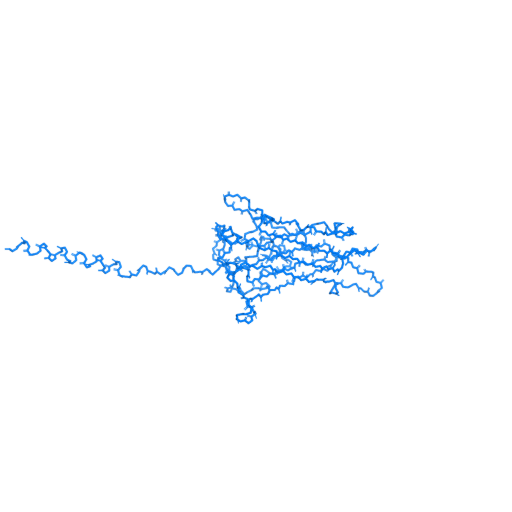2 LYS A O 1
ATOM 1378 N N . ASN A 1 183 ? 9.018 -11.140 -21.361 1.00 76.50 183 ASN A N 1
ATOM 1379 C CA . ASN A 1 183 ? 8.454 -11.237 -22.688 1.00 76.50 183 ASN A CA 1
ATOM 1380 C C . ASN A 1 183 ? 8.693 -12.631 -23.269 1.00 76.50 183 ASN A C 1
ATOM 1382 O O . ASN A 1 183 ? 9.382 -13.471 -22.692 1.00 76.50 183 ASN A O 1
ATOM 1386 N N . ASP A 1 184 ? 8.087 -12.871 -24.428 1.00 78.50 184 ASP A N 1
ATOM 1387 C CA . ASP A 1 184 ? 8.467 -13.998 -25.273 1.00 78.50 184 ASP A CA 1
ATOM 1388 C C . ASP A 1 184 ? 9.997 -13.998 -25.505 1.00 78.50 184 ASP A C 1
ATOM 1390 O O . ASP A 1 184 ? 10.559 -12.911 -25.686 1.00 78.50 184 ASP A O 1
ATOM 1394 N N . PRO A 1 185 ? 10.669 -15.167 -25.543 1.00 77.38 185 PRO A N 1
ATOM 1395 C CA . PRO A 1 185 ? 12.111 -15.266 -25.779 1.00 77.38 185 PRO A CA 1
ATOM 1396 C C . PRO A 1 185 ? 12.644 -14.485 -26.991 1.00 77.38 185 PRO A C 1
ATOM 1398 O O . PRO A 1 185 ? 13.826 -14.149 -27.020 1.00 77.38 185 PRO A O 1
ATOM 1401 N N . THR A 1 186 ? 11.811 -14.183 -27.994 1.00 78.50 186 THR A N 1
ATOM 1402 C CA . THR A 1 186 ? 12.222 -13.410 -29.177 1.00 78.50 186 THR A CA 1
ATOM 1403 C C . THR A 1 186 ? 12.171 -11.890 -28.982 1.00 78.50 186 THR A C 1
ATOM 1405 O O . THR A 1 186 ? 12.474 -11.150 -29.919 1.00 78.50 186 THR A O 1
ATOM 1408 N N . LYS A 1 187 ? 11.729 -11.389 -27.822 1.00 74.88 187 LYS A N 1
ATOM 1409 C CA . LYS A 1 187 ? 11.554 -9.956 -27.541 1.00 74.88 187 LYS A CA 1
ATOM 1410 C C . LYS A 1 187 ? 12.336 -9.547 -26.288 1.00 74.88 187 LYS A C 1
ATOM 1412 O O . LYS A 1 187 ? 12.395 -10.308 -25.328 1.00 74.88 187 LYS A O 1
ATOM 1417 N N . PRO A 1 188 ? 12.894 -8.325 -26.239 1.00 73.44 188 PRO A N 1
ATOM 1418 C CA . PRO A 1 188 ? 13.524 -7.834 -25.020 1.00 73.44 188 PRO A CA 1
ATOM 1419 C C . PRO A 1 188 ? 12.467 -7.648 -23.926 1.00 73.44 188 PRO A C 1
ATOM 1421 O O . PRO A 1 188 ? 11.412 -7.057 -24.191 1.00 73.44 188 PRO A O 1
ATOM 1424 N N . ASP A 1 189 ? 12.743 -8.102 -22.698 1.00 74.38 189 ASP A N 1
ATOM 1425 C CA . ASP A 1 189 ? 11.850 -7.784 -21.575 1.00 74.38 189 ASP A CA 1
ATOM 1426 C C . ASP A 1 189 ? 11.746 -6.271 -21.373 1.00 74.38 189 ASP A C 1
ATOM 1428 O O . ASP A 1 189 ? 12.601 -5.479 -21.785 1.00 74.38 189 ASP A O 1
ATOM 1432 N N . GLN A 1 190 ? 10.661 -5.867 -20.739 1.00 76.00 190 GLN A N 1
ATOM 1433 C CA . GLN A 1 190 ? 10.333 -4.466 -20.558 1.00 76.00 190 GLN A CA 1
ATOM 1434 C C . GLN A 1 190 ? 10.678 -4.058 -19.134 1.00 76.00 190 GLN A C 1
ATOM 1436 O O . GLN A 1 190 ? 10.494 -4.830 -18.193 1.00 76.00 190 GLN A O 1
ATOM 1441 N N . GLY A 1 191 ? 11.214 -2.852 -18.996 1.00 75.56 191 GLY A N 1
ATOM 1442 C CA . GLY A 1 191 ? 11.514 -2.266 -17.702 1.00 75.56 191 GLY A CA 1
ATOM 1443 C C . GLY A 1 191 ? 10.254 -1.898 -16.929 1.00 75.56 191 GLY A C 1
ATOM 1444 O O . GLY A 1 191 ? 9.135 -1.872 -17.458 1.00 75.56 191 GLY A O 1
ATOM 1445 N N . LEU A 1 192 ? 10.465 -1.590 -15.655 1.00 78.44 192 LEU A N 1
ATOM 1446 C CA . LEU A 1 192 ? 9.437 -1.106 -14.748 1.00 78.44 192 LEU A CA 1
ATOM 1447 C C . LEU A 1 192 ? 8.821 0.193 -15.296 1.00 78.44 192 LEU A C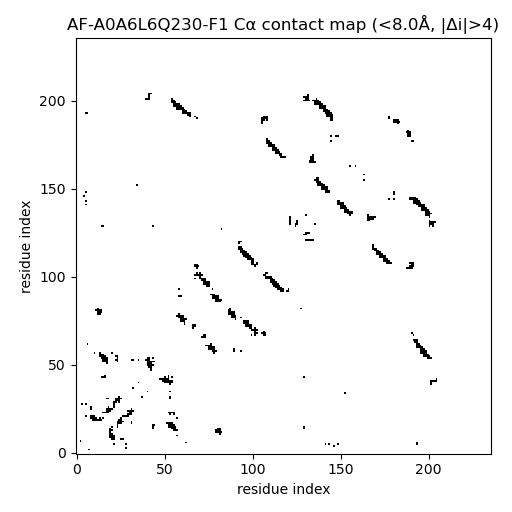 1
ATOM 1449 O O . LEU A 1 192 ? 9.526 1.152 -15.599 1.00 78.44 192 LEU A O 1
ATOM 1453 N N . SER A 1 193 ? 7.495 0.211 -15.440 1.00 78.81 193 SER A N 1
ATOM 1454 C CA . SER A 1 193 ? 6.734 1.354 -15.969 1.00 78.81 193 SER A CA 1
ATOM 1455 C C . SER A 1 193 ? 5.863 2.053 -14.924 1.00 78.81 193 SER A C 1
ATOM 1457 O O . SER A 1 193 ? 5.516 3.217 -15.103 1.00 78.81 193 SER A O 1
ATOM 1459 N N . PHE A 1 194 ? 5.512 1.351 -13.846 1.00 82.19 194 PHE A N 1
ATOM 1460 C CA . PHE A 1 194 ? 4.820 1.899 -12.684 1.00 82.19 194 PHE A CA 1
ATOM 1461 C C . PHE A 1 194 ? 5.101 1.023 -11.463 1.00 82.19 194 PHE A C 1
ATOM 1463 O O . PHE A 1 194 ? 5.115 -0.207 -11.572 1.00 82.19 194 PHE A O 1
ATOM 1470 N N . LEU A 1 195 ? 5.291 1.682 -10.324 1.00 82.12 195 LEU A N 1
ATOM 1471 C CA . LEU A 1 195 ? 5.357 1.074 -9.004 1.00 82.12 195 LEU A CA 1
ATOM 1472 C C . LEU A 1 195 ? 4.514 1.917 -8.051 1.00 82.12 195 LEU A C 1
ATOM 1474 O O . LEU A 1 195 ? 4.778 3.109 -7.914 1.00 82.12 195 LEU A O 1
ATOM 1478 N N . GLY A 1 196 ? 3.530 1.307 -7.404 1.00 85.62 196 GLY A N 1
ATOM 1479 C CA . GLY A 1 196 ? 2.770 1.900 -6.305 1.00 85.62 196 GLY A CA 1
ATOM 1480 C C . GLY A 1 196 ? 2.930 1.051 -5.053 1.00 85.62 196 GLY A C 1
ATOM 1481 O O . GLY A 1 196 ? 2.918 -0.177 -5.144 1.00 85.62 196 GLY A O 1
ATOM 1482 N N . VAL A 1 197 ? 3.076 1.688 -3.896 1.00 86.38 197 VAL A N 1
ATOM 1483 C CA . VAL A 1 197 ? 3.155 0.997 -2.604 1.00 86.38 197 VAL A CA 1
ATOM 1484 C C . VAL A 1 197 ? 1.957 1.401 -1.775 1.00 86.38 197 VAL A C 1
ATOM 1486 O O . VAL A 1 197 ? 1.665 2.584 -1.633 1.00 86.38 197 VAL A O 1
ATOM 1489 N N . TRP A 1 198 ? 1.276 0.410 -1.224 1.00 90.38 198 TRP A N 1
ATOM 1490 C CA . TRP A 1 198 ? 0.034 0.578 -0.493 1.00 90.38 198 TRP A CA 1
ATOM 1491 C C . TRP A 1 198 ? 0.139 -0.118 0.849 1.00 90.38 198 TRP A C 1
ATOM 1493 O O . TRP A 1 198 ? 0.746 -1.181 0.950 1.00 90.38 198 TRP A O 1
ATOM 1503 N N . ALA A 1 199 ? -0.470 0.458 1.871 1.00 87.50 199 ALA A N 1
ATOM 1504 C CA . ALA A 1 199 ? -0.569 -0.157 3.180 1.00 87.50 199 ALA A CA 1
ATOM 1505 C C . ALA A 1 199 ? -2.013 -0.195 3.645 1.00 87.50 199 ALA A C 1
ATOM 1507 O O . ALA A 1 199 ? -2.852 0.606 3.227 1.00 87.50 199 ALA A O 1
ATOM 1508 N N . ARG A 1 200 ? -2.286 -1.140 4.536 1.00 86.31 200 ARG A N 1
ATOM 1509 C CA . ARG A 1 200 ? -3.594 -1.305 5.139 1.00 86.31 200 ARG A CA 1
ATOM 1510 C C . ARG A 1 200 ? -3.457 -1.798 6.574 1.00 86.31 200 ARG A C 1
ATOM 1512 O O . ARG A 1 200 ? -2.714 -2.736 6.857 1.00 86.31 200 ARG A O 1
ATOM 1519 N N . ASP A 1 201 ? -4.249 -1.207 7.456 1.00 73.62 201 ASP A N 1
ATOM 1520 C CA . ASP A 1 201 ? -4.524 -1.698 8.806 1.00 73.62 201 ASP A CA 1
ATOM 1521 C C . ASP A 1 201 ? -6.052 -1.662 8.992 1.00 73.62 201 ASP A C 1
ATOM 1523 O O . ASP A 1 201 ? -6.652 -0.597 8.848 1.00 73.62 201 ASP A O 1
ATOM 1527 N N . PRO A 1 202 ? -6.724 -2.806 9.221 1.00 63.81 202 PRO A N 1
ATOM 1528 C CA . PRO A 1 202 ? -8.109 -2.814 9.641 1.00 63.81 202 PRO A CA 1
ATOM 1529 C C . PRO A 1 202 ? -8.232 -2.096 10.983 1.00 63.81 202 PRO A C 1
ATOM 1531 O O . PRO A 1 202 ? -7.827 -2.611 12.025 1.00 63.81 202 PRO A O 1
ATOM 1534 N N . VAL A 1 203 ? -8.875 -0.934 10.958 1.00 58.97 203 VAL A N 1
ATOM 1535 C CA . VAL A 1 203 ? -9.526 -0.340 12.118 1.00 58.97 203 VAL A CA 1
ATOM 1536 C C . VAL A 1 203 ? -10.476 -1.410 12.653 1.00 58.97 203 VAL A C 1
ATOM 1538 O O . VAL A 1 203 ? -11.452 -1.773 11.995 1.00 58.97 203 VAL A O 1
ATOM 1541 N N . LEU A 1 204 ? -10.182 -1.965 13.833 1.00 51.81 204 LEU A N 1
ATOM 1542 C CA . LEU A 1 204 ? -11.140 -2.815 14.526 1.00 51.81 204 LEU A CA 1
ATOM 1543 C C . LEU A 1 204 ? -12.310 -1.904 14.887 1.00 51.81 204 LEU A C 1
ATOM 1545 O O . LEU A 1 204 ? -12.275 -1.138 15.852 1.00 51.81 204 LEU A O 1
ATOM 1549 N N . SER A 1 205 ? -13.344 -1.944 14.057 1.00 43.56 205 SER A N 1
ATOM 1550 C CA . SER A 1 205 ? -14.603 -1.262 14.286 1.00 43.56 205 SER A CA 1
ATOM 1551 C C . SER A 1 205 ? -15.326 -1.970 15.423 1.00 43.56 205 SER A C 1
ATOM 1553 O O . SER A 1 205 ? -16.231 -2.758 15.180 1.00 43.56 205 SER A O 1
ATOM 1555 N N . GLN A 1 206 ? -14.878 -1.727 16.653 1.00 40.00 206 GLN A N 1
ATOM 1556 C CA . GLN A 1 206 ? -15.671 -1.689 17.873 1.00 40.00 206 GLN A CA 1
ATOM 1557 C C . GLN A 1 206 ? -14.885 -0.851 18.900 1.00 40.00 206 GLN A C 1
ATOM 1559 O O . GLN A 1 206 ? -14.012 -1.390 19.584 1.00 40.00 206 GLN A O 1
ATOM 1564 N N . PRO A 1 207 ? -15.231 0.424 19.157 1.00 37.94 207 PRO A N 1
ATOM 1565 C CA . PRO A 1 207 ? -15.358 0.767 20.556 1.00 37.94 207 PRO A CA 1
ATOM 1566 C C . PRO A 1 207 ? -16.456 -0.171 21.052 1.00 37.94 207 PRO A C 1
ATOM 1568 O O . PRO A 1 207 ? -17.606 -0.066 20.627 1.00 37.94 207 PRO A O 1
ATOM 1571 N N . THR A 1 208 ? -16.127 -1.145 21.899 1.00 36.25 208 THR A N 1
ATOM 1572 C CA . THR A 1 208 ? -17.177 -1.690 22.749 1.00 36.25 208 THR A CA 1
ATOM 1573 C C . THR A 1 208 ? -17.767 -0.470 23.440 1.00 36.25 208 THR A C 1
ATOM 1575 O O . THR A 1 208 ? -17.109 0.118 24.301 1.00 36.25 208 THR A O 1
ATOM 1578 N N . ASN A 1 209 ? -18.965 -0.046 23.031 1.00 40.66 209 ASN A N 1
ATOM 1579 C CA . ASN A 1 209 ? -19.855 0.699 23.901 1.00 40.66 209 ASN A CA 1
ATOM 1580 C C . ASN A 1 209 ? -20.082 -0.250 25.069 1.00 40.66 209 ASN A C 1
ATOM 1582 O O . ASN A 1 209 ? -21.004 -1.059 25.057 1.00 40.66 209 ASN A O 1
ATOM 1586 N N . VAL A 1 210 ? -19.152 -0.242 26.022 1.00 41.84 210 VAL A N 1
ATOM 1587 C CA . VAL A 1 210 ? -19.363 -0.830 27.328 1.00 41.84 210 VAL A CA 1
ATOM 1588 C C . VAL A 1 210 ? -20.533 -0.016 27.852 1.00 41.84 210 VAL A C 1
ATOM 1590 O O . VAL A 1 210 ? -20.365 1.194 28.028 1.00 41.84 210 VAL A O 1
ATOM 1593 N N . PRO A 1 211 ? -21.729 -0.609 28.023 1.00 50.03 211 PRO A N 1
ATOM 1594 C CA . PRO A 1 211 ? -22.799 0.092 28.704 1.00 50.03 211 PRO A CA 1
ATOM 1595 C C . PRO A 1 211 ? -22.194 0.546 30.023 1.00 50.03 211 PRO A C 1
ATOM 1597 O O . PRO A 1 211 ? -21.617 -0.290 30.728 1.00 50.03 211 PRO A O 1
ATOM 1600 N N . GLU A 1 212 ? -22.222 1.853 30.290 1.00 50.44 212 GLU A N 1
ATOM 1601 C CA . GLU A 1 212 ? -21.651 2.425 31.507 1.00 50.44 212 GLU A CA 1
ATOM 1602 C C . GLU A 1 212 ? -22.015 1.504 32.675 1.00 50.44 212 GLU A C 1
ATOM 1604 O O . GLU A 1 212 ? -23.202 1.184 32.831 1.00 50.44 212 GLU A O 1
ATOM 1609 N N . PRO A 1 213 ? -21.026 0.977 33.427 1.00 51.38 213 PRO A N 1
ATOM 1610 C CA . PRO A 1 213 ? -21.292 -0.070 34.393 1.00 51.38 213 PRO A CA 1
ATOM 1611 C C . PRO A 1 213 ? -22.441 0.378 35.286 1.00 51.38 213 PRO A C 1
ATOM 1613 O O . PRO A 1 213 ? -22.377 1.463 35.871 1.00 51.38 213 PRO A O 1
ATOM 1616 N N . GLY A 1 214 ? -23.478 -0.457 35.425 1.00 61.06 214 GLY A N 1
ATOM 1617 C CA . GLY A 1 214 ? -24.655 -0.181 36.262 1.00 61.06 214 GLY A CA 1
ATOM 1618 C C . GLY A 1 214 ? -24.324 0.213 37.711 1.00 61.06 214 GLY A C 1
ATOM 1619 O O . GLY A 1 214 ? -25.207 0.624 38.451 1.00 61.06 214 GLY A O 1
ATOM 1620 N N . VAL A 1 215 ? -23.048 0.150 38.101 1.00 65.44 215 VAL A N 1
ATOM 1621 C CA . VAL A 1 215 ? -22.426 0.773 39.271 1.00 65.44 215 VAL A CA 1
ATOM 1622 C C . VAL A 1 215 ? -22.727 2.272 39.393 1.00 65.44 215 VAL A C 1
ATOM 1624 O O . VAL A 1 215 ? -22.988 2.699 40.509 1.00 65.44 215 VAL A O 1
ATOM 1627 N N . LEU A 1 216 ? -22.764 3.078 38.319 1.00 68.25 216 LEU A N 1
ATOM 1628 C CA . LEU A 1 216 ? -23.137 4.506 38.432 1.00 68.25 216 LEU A CA 1
ATOM 1629 C C . LEU A 1 216 ? -24.621 4.682 38.779 1.00 68.25 216 LEU A C 1
ATOM 1631 O O . LEU A 1 216 ? -24.969 5.497 39.635 1.00 68.25 216 LEU A O 1
ATOM 1635 N N . ALA A 1 217 ? -25.490 3.860 38.188 1.00 72.44 217 ALA A N 1
ATOM 1636 C CA . ALA A 1 217 ? -26.909 3.823 38.528 1.00 72.44 217 ALA A CA 1
ATOM 1637 C C . ALA A 1 217 ? -27.143 3.293 39.958 1.00 72.44 217 ALA A C 1
ATOM 1639 O O . ALA A 1 217 ? -27.946 3.858 40.699 1.00 72.44 217 ALA A O 1
ATOM 1640 N N . LEU A 1 218 ? -26.402 2.264 40.388 1.00 74.00 218 LEU A N 1
ATOM 1641 C CA . LEU A 1 218 ? -26.425 1.733 41.757 1.00 74.00 218 LEU A CA 1
ATOM 1642 C C . LEU A 1 218 ? -25.859 2.726 42.778 1.00 74.00 218 LEU A C 1
ATOM 1644 O O . LEU A 1 218 ? -26.403 2.849 43.873 1.00 74.00 218 LEU A O 1
ATOM 1648 N N . PHE A 1 219 ? -24.808 3.463 42.426 1.00 77.25 219 PHE A N 1
ATOM 1649 C CA . PHE A 1 219 ? -24.233 4.520 43.253 1.00 77.25 219 PHE A CA 1
ATOM 1650 C C . PHE A 1 219 ? -25.220 5.684 43.403 1.00 77.25 219 PHE A C 1
ATOM 1652 O O . PHE A 1 219 ? -25.478 6.134 44.520 1.00 77.25 219 PHE A O 1
ATOM 1659 N N . GLY A 1 220 ? -25.867 6.096 42.307 1.00 78.62 220 GLY A N 1
ATOM 1660 C CA . GLY A 1 220 ? -26.950 7.081 42.323 1.00 78.62 220 GLY A CA 1
ATOM 1661 C C . GLY A 1 220 ? -28.147 6.635 43.171 1.00 78.62 220 GLY A C 1
ATOM 1662 O O . GLY A 1 220 ? -28.604 7.379 44.041 1.00 78.62 220 GLY A O 1
ATOM 1663 N N . ALA A 1 221 ? -28.616 5.398 42.998 1.00 81.31 221 ALA A N 1
ATOM 1664 C CA . ALA A 1 221 ? -29.704 4.830 43.795 1.00 81.31 221 ALA A CA 1
ATOM 1665 C C . ALA A 1 221 ? -29.329 4.689 45.282 1.00 81.31 221 ALA A C 1
ATOM 1667 O O . ALA A 1 221 ? -30.147 4.975 46.157 1.00 81.31 221 ALA A O 1
ATOM 1668 N N . GLY A 1 222 ? -28.082 4.316 45.582 1.00 81.88 222 GLY A N 1
ATOM 1669 C CA . GLY A 1 222 ? -27.546 4.233 46.940 1.00 81.88 222 GLY A CA 1
ATOM 1670 C C . GLY A 1 222 ? -27.500 5.593 47.639 1.00 81.88 222 GLY A C 1
ATOM 1671 O O . GLY A 1 222 ? -27.938 5.714 48.785 1.00 81.88 222 GLY A O 1
ATOM 1672 N N . LEU A 1 223 ? -27.055 6.643 46.942 1.00 84.69 223 LEU A N 1
ATOM 1673 C CA . LEU A 1 223 ? -27.058 8.016 47.457 1.00 84.69 223 LEU A CA 1
ATOM 1674 C C . LEU A 1 223 ? -28.481 8.531 47.719 1.00 84.69 223 LEU A C 1
ATOM 1676 O O . LEU A 1 223 ? -28.740 9.117 48.774 1.00 84.69 223 LEU A O 1
ATOM 1680 N N . LEU A 1 224 ? -29.422 8.262 46.808 1.00 85.69 224 LEU A N 1
ATOM 1681 C CA . LEU A 1 224 ? -30.834 8.620 46.981 1.00 85.69 224 LEU A CA 1
ATOM 1682 C C . LEU A 1 224 ? -31.479 7.862 48.151 1.00 85.69 224 LEU A C 1
ATOM 1684 O O . LEU A 1 224 ? -32.194 8.462 48.959 1.00 85.69 224 LEU A O 1
ATOM 1688 N N . GLY A 1 225 ? -31.178 6.569 48.296 1.00 86.00 225 GLY A N 1
ATOM 1689 C CA . GLY A 1 225 ? -31.621 5.747 49.422 1.00 86.00 225 GLY A CA 1
ATOM 1690 C C . GLY A 1 225 ? -31.101 6.265 50.767 1.00 86.00 225 GLY A C 1
ATOM 1691 O O . GLY A 1 225 ? -31.869 6.387 51.724 1.00 86.00 225 GLY A O 1
ATOM 1692 N N . MET A 1 226 ? -29.825 6.660 50.836 1.00 82.69 226 MET A N 1
ATOM 1693 C CA . MET A 1 226 ? -29.239 7.260 52.040 1.00 82.69 226 MET A CA 1
ATOM 1694 C C . MET A 1 226 ? -29.841 8.632 52.368 1.00 82.69 226 MET A C 1
ATOM 1696 O O . MET A 1 226 ? -30.130 8.913 53.535 1.00 82.69 226 MET A O 1
ATOM 1700 N N . ALA A 1 227 ? -30.092 9.475 51.363 1.00 84.56 227 ALA A N 1
ATOM 1701 C CA . ALA A 1 227 ? -30.744 10.769 51.558 1.00 84.56 227 ALA A CA 1
ATOM 1702 C C . ALA A 1 227 ? -32.183 10.614 52.089 1.00 84.56 227 ALA A C 1
ATOM 1704 O O . ALA A 1 227 ? -32.583 11.313 53.027 1.00 84.56 227 ALA A O 1
ATOM 1705 N N . ALA A 1 228 ? -32.943 9.655 51.551 1.00 85.50 228 ALA A N 1
ATOM 1706 C CA . ALA A 1 228 ? -34.292 9.338 52.016 1.00 85.50 228 ALA A CA 1
ATOM 1707 C C . ALA A 1 228 ? -34.298 8.777 53.451 1.00 85.50 228 ALA A C 1
ATOM 1709 O O . ALA A 1 228 ? -35.122 9.184 54.277 1.00 85.50 228 ALA A O 1
ATOM 1710 N N . ALA A 1 229 ? -33.350 7.894 53.782 1.00 84.25 229 ALA A N 1
ATOM 1711 C CA . ALA A 1 229 ? -33.193 7.353 55.131 1.00 84.25 229 ALA A CA 1
ATOM 1712 C C . ALA A 1 229 ? -32.821 8.438 56.158 1.00 84.25 229 ALA A C 1
ATOM 1714 O O . ALA A 1 229 ? -33.336 8.432 57.279 1.00 84.25 229 ALA A O 1
ATOM 1715 N N . ARG A 1 230 ? -31.978 9.406 55.772 1.00 82.25 230 ARG A N 1
ATOM 1716 C CA . ARG A 1 230 ? -31.580 10.529 56.635 1.00 82.25 230 ARG A CA 1
ATOM 1717 C C . ARG A 1 230 ? -32.747 11.469 56.938 1.00 82.25 230 ARG A C 1
ATOM 1719 O O . ARG A 1 230 ? -32.918 11.838 58.096 1.00 82.25 230 ARG A O 1
ATOM 1726 N N . ARG A 1 231 ? -33.591 11.792 55.948 1.00 79.25 231 ARG A N 1
ATOM 1727 C CA . ARG A 1 231 ? -34.797 12.618 56.166 1.00 79.25 231 ARG A CA 1
ATOM 1728 C C . ARG A 1 231 ? -35.789 11.952 57.118 1.00 79.25 231 ARG A C 1
ATOM 1730 O O . ARG A 1 231 ? -36.266 12.598 58.040 1.00 79.25 231 ARG A O 1
ATOM 1737 N N . ARG A 1 232 ? -36.032 10.643 56.977 1.00 76.75 232 ARG A N 1
ATOM 1738 C CA . ARG A 1 232 ? -36.943 9.906 57.876 1.00 76.75 232 ARG A CA 1
ATOM 1739 C C . ARG A 1 232 ? -36.486 9.885 59.338 1.00 76.75 232 ARG A C 1
ATOM 1741 O O . ARG A 1 232 ? -37.331 9.809 60.221 1.00 76.75 232 ARG A O 1
ATOM 1748 N N . ARG A 1 233 ? -35.176 9.955 59.604 1.00 71.00 233 ARG A N 1
ATOM 1749 C CA . ARG A 1 233 ? -34.631 10.033 60.972 1.00 71.00 233 ARG A CA 1
ATOM 1750 C C . ARG A 1 233 ? -34.747 11.418 61.609 1.00 71.00 233 ARG A C 1
ATOM 1752 O O . ARG A 1 233 ? -34.674 11.496 62.823 1.00 71.00 233 ARG A O 1
ATOM 1759 N N . GLN A 1 234 ? -34.902 12.479 60.818 1.00 68.06 234 GLN A N 1
ATOM 1760 C CA . GLN A 1 234 ? -35.075 13.850 61.317 1.00 68.06 234 GLN A CA 1
ATOM 1761 C C . GLN A 1 234 ? -36.551 14.247 61.489 1.00 68.06 234 GLN A C 1
ATOM 1763 O O . GLN A 1 234 ? -36.834 15.300 62.045 1.00 68.06 234 GLN A O 1
ATOM 1768 N N . SER A 1 235 ? -37.486 13.430 60.992 1.00 56.75 235 SER A N 1
ATOM 1769 C CA . SER A 1 235 ? -38.939 13.638 61.118 1.00 56.75 235 SER A CA 1
ATOM 1770 C C . SER A 1 235 ? -39.591 12.796 62.228 1.00 56.75 235 SER A C 1
ATOM 1772 O O . SER A 1 235 ? -40.813 12.667 62.252 1.00 56.75 235 SER A O 1
ATOM 1774 N N . LYS A 1 236 ? -38.788 12.201 63.114 1.00 47.25 236 LYS A N 1
ATOM 1775 C CA . LYS A 1 236 ? -39.198 11.622 64.400 1.00 47.25 236 LYS A CA 1
ATOM 1776 C C . LYS A 1 236 ? -38.526 12.415 65.508 1.00 47.25 236 LYS A C 1
ATOM 1778 O O . LYS A 1 236 ? -39.173 12.561 66.562 1.00 47.25 236 LYS A O 1
#